Protein AF-A0A9D2DWQ1-F1 (afdb_monomer)

InterPro domains:
  IPR001185 Large-conductance mechanosensitive channel [MF_00115] (10-157)
  IPR001185 Large-conductance mechanosensitive channel [PR01264] (13-27)
  IPR001185 Large-conductance mechanosensitive channel [PR01264] (114-123)
  IPR001185 Large-conductance mechanosensitive channel [TIGR00220] (10-143)
  IPR019823 Large-conductance mechanosensitive channel, conserved site [PS01327] (20-33)
  IPR036019 Large-conductance mechanosensitive channel MscL [G3DSA:1.10.1200.120] (10-157)
  IPR036019 Large-conductance mechanosensitive channel MscL [SSF81330] (20-137)
  IPR037673 Large-conductance mechanosensitive channel/anditomin synthesis protein L [PF01741] (10-138)
  IPR037673 Large-conductance mechanosensitive channel/anditomin synthesis protein L [PTHR30266] (3-153)

Radius of gyration: 42.72 Å; Cα contacts (8 Å, |Δi|>4): 86; chains: 1; bounding box: 117×48×113 Å

Foldseek 3Di:
DPPPVVVVVVVVVVVVVCVPVVNVVVVCCVVVVVVVLVVLLCCLVVPVLVVVLVVCCVVVVDSFPQPPKDWPAWDWDQPPVRDTDTDPVPTDIDGVRVVVVVVVSVVSSVVSVVVVVVVVVVVVVVVVVVVVVVVVVVVVVVVVVVVVVVVVVVVVVVVVVPVPDPDPDDDDDDDDDDD

Mean predicted aligned error: 17.48 Å

pLDDT: mean 73.21, std 15.22, range [33.47, 92.81]

Solvent-accessible surface area (backbone atoms only — not comparable to full-atom values): 10474 Å² total; per-residue (Å²): 141,69,77,66,63,58,56,54,46,53,54,47,52,49,50,58,53,50,64,40,58,78,52,42,59,51,51,51,50,52,54,51,50,51,55,49,50,50,52,50,49,49,48,36,62,71,51,43,46,58,54,50,41,53,52,42,24,73,75,70,74,50,84,61,64,68,76,47,64,50,69,82,40,84,33,70,41,71,46,100,85,71,47,80,41,77,30,77,88,72,27,48,63,46,60,51,15,61,52,52,49,50,51,52,51,51,54,49,46,52,51,52,52,49,52,52,53,52,50,51,56,53,53,50,52,54,51,53,54,51,49,51,52,52,52,51,51,49,52,53,53,50,52,52,51,52,51,52,52,52,50,54,54,50,55,59,53,52,66,68,63,67,76,77,79,83,86,90,87,86,87,87,83,87,87,90,78,89,136

Structure (mmCIF, N/CA/C/O backbone):
data_AF-A0A9D2DWQ1-F1
#
_entry.id   AF-A0A9D2DWQ1-F1
#
loop_
_atom_site.group_PDB
_atom_site.id
_atom_site.type_symbol
_atom_site.label_atom_id
_atom_site.label_alt_id
_atom_site.label_comp_id
_atom_site.label_asym_id
_atom_site.label_entity_id
_atom_site.label_seq_id
_atom_site.pdbx_PDB_ins_code
_atom_site.Cartn_x
_atom_site.Cartn_y
_atom_site.Cartn_z
_atom_site.occupancy
_atom_site.B_iso_or_equiv
_atom_site.auth_seq_id
_atom_site.auth_comp_id
_atom_site.auth_asym_id
_atom_site.auth_atom_id
_atom_site.pdbx_PDB_model_num
ATOM 1 N N . MET A 1 1 ? 20.376 -22.558 39.655 1.00 54.09 1 MET A N 1
ATOM 2 C CA . MET A 1 1 ? 19.057 -21.899 39.490 1.00 54.09 1 M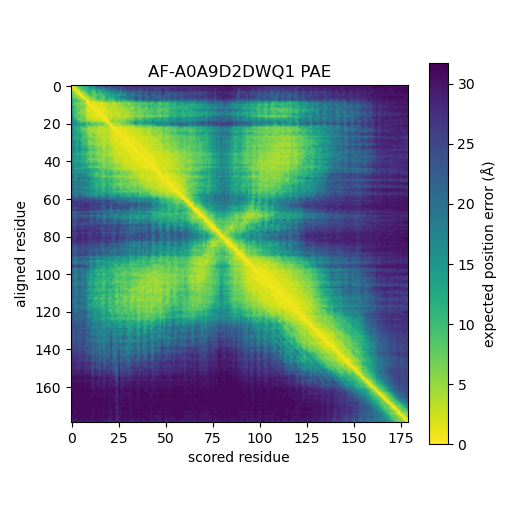ET A CA 1
ATOM 3 C C . MET A 1 1 ? 19.193 -20.364 39.416 1.00 54.09 1 MET A C 1
ATOM 5 O O . MET A 1 1 ? 18.551 -19.663 40.185 1.00 54.09 1 MET A O 1
ATOM 9 N N . ALA A 1 2 ? 20.018 -19.815 38.509 1.00 58.91 2 ALA A N 1
ATOM 10 C CA . ALA A 1 2 ? 20.255 -18.358 38.412 1.00 58.91 2 ALA A CA 1
ATOM 11 C C . ALA A 1 2 ? 19.528 -17.673 37.229 1.00 58.91 2 ALA A C 1
ATOM 13 O O . ALA A 1 2 ? 19.304 -16.471 37.254 1.00 58.91 2 ALA A O 1
ATOM 14 N N . ASN A 1 3 ? 19.077 -18.443 36.234 1.00 63.41 3 ASN A N 1
ATOM 15 C CA . ASN A 1 3 ? 18.601 -17.928 34.940 1.00 63.41 3 ASN A CA 1
ATOM 16 C C . ASN A 1 3 ? 17.125 -17.445 34.933 1.00 63.41 3 ASN A C 1
ATOM 18 O O . ASN A 1 3 ? 16.616 -17.017 33.904 1.00 63.41 3 ASN A O 1
ATOM 22 N N . ASP A 1 4 ? 16.407 -17.537 36.060 1.00 62.81 4 ASP A N 1
ATOM 23 C CA . ASP A 1 4 ? 14.970 -17.202 36.134 1.00 62.81 4 ASP A CA 1
ATOM 24 C C . ASP A 1 4 ? 14.696 -15.823 36.776 1.00 62.81 4 ASP A C 1
ATOM 26 O O . ASP A 1 4 ? 13.656 -15.215 36.529 1.00 62.81 4 ASP A O 1
ATOM 30 N N . LYS A 1 5 ? 15.642 -15.284 37.566 1.00 62.72 5 LYS A N 1
ATOM 31 C CA . LYS A 1 5 ? 15.531 -13.940 38.172 1.00 62.72 5 LYS A CA 1
ATOM 32 C C . LYS A 1 5 ? 15.917 -12.819 37.197 1.00 62.72 5 LYS A C 1
ATOM 34 O O . LYS A 1 5 ? 15.219 -11.812 37.158 1.00 62.72 5 LYS A O 1
ATOM 39 N N . GLU A 1 6 ? 16.947 -13.011 36.369 1.00 63.34 6 GLU A N 1
ATOM 40 C CA . GLU A 1 6 ? 17.351 -12.032 35.340 1.00 63.34 6 GLU A CA 1
ATOM 41 C C . GLU A 1 6 ? 16.308 -11.896 34.218 1.00 63.34 6 GLU A C 1
ATOM 43 O O . GLU A 1 6 ? 15.958 -10.785 33.827 1.00 63.34 6 GLU A O 1
ATOM 48 N N . LYS A 1 7 ? 15.709 -13.010 33.766 1.00 59.91 7 LYS A N 1
ATOM 49 C CA . LYS A 1 7 ? 14.634 -12.995 32.753 1.00 59.91 7 LYS A CA 1
ATOM 50 C C . LYS A 1 7 ? 13.376 -12.254 33.215 1.00 59.91 7 LYS A C 1
ATOM 52 O O . LYS A 1 7 ? 12.720 -11.601 32.406 1.00 59.91 7 LYS A O 1
ATOM 57 N N . LYS A 1 8 ? 13.046 -12.333 34.509 1.00 67.81 8 LYS A N 1
ATOM 58 C CA . LYS A 1 8 ? 11.936 -11.582 35.121 1.00 67.81 8 LYS A CA 1
ATOM 59 C C . LYS A 1 8 ? 12.253 -10.087 35.246 1.00 67.81 8 LYS A C 1
ATOM 61 O O . LYS A 1 8 ? 11.327 -9.287 35.155 1.00 67.81 8 LYS A O 1
ATOM 66 N N . GLY A 1 9 ? 13.531 -9.723 35.405 1.00 83.50 9 GLY A N 1
ATOM 67 C CA . GLY A 1 9 ? 14.013 -8.337 35.388 1.00 83.50 9 GLY A CA 1
ATOM 68 C C . GLY A 1 9 ? 13.851 -7.692 34.013 1.00 83.50 9 GLY A C 1
ATOM 69 O O . GLY A 1 9 ? 13.118 -6.717 33.887 1.00 83.50 9 GLY A O 1
ATOM 70 N N . PHE A 1 10 ? 14.395 -8.323 32.968 1.00 87.12 10 PHE A N 1
ATOM 71 C CA . PHE A 1 10 ? 14.288 -7.821 31.593 1.00 87.12 10 PHE A CA 1
ATOM 72 C C . PHE A 1 10 ? 12.836 -7.671 31.118 1.00 87.12 10 PHE A C 1
ATOM 74 O O . PHE A 1 10 ? 12.477 -6.649 30.549 1.00 87.12 10 PHE A O 1
ATOM 81 N N . TRP A 1 11 ? 11.961 -8.652 31.375 1.00 88.12 11 TRP A N 1
ATOM 82 C CA . TRP A 1 11 ? 10.543 -8.546 30.996 1.00 88.12 11 TRP A CA 1
ATOM 83 C C . TRP A 1 11 ? 9.792 -7.457 31.764 1.00 88.12 11 TRP A C 1
ATOM 85 O O . TRP A 1 11 ? 8.861 -6.858 31.223 1.00 88.12 11 TRP A O 1
ATOM 95 N N . LYS A 1 12 ? 10.176 -7.199 33.019 1.00 87.81 12 LYS A N 1
ATOM 96 C CA . LYS A 1 12 ? 9.601 -6.120 33.824 1.00 87.81 12 LYS A CA 1
ATOM 97 C C . LYS A 1 12 ? 10.066 -4.759 33.310 1.00 87.81 12 LYS A C 1
ATOM 99 O O . LYS A 1 12 ? 9.220 -3.902 33.096 1.00 87.81 12 LYS A O 1
ATOM 104 N N . GLU A 1 13 ? 11.356 -4.610 33.019 1.00 85.50 13 GLU A N 1
ATOM 105 C CA . GLU A 1 13 ? 11.943 -3.417 32.393 1.00 85.50 13 GLU A CA 1
ATOM 106 C C . GLU A 1 13 ? 11.368 -3.167 30.993 1.00 85.50 13 GLU A C 1
ATOM 108 O O . GLU A 1 13 ? 11.026 -2.038 30.651 1.00 85.50 13 GLU A O 1
ATOM 113 N N . PHE A 1 14 ? 11.171 -4.225 30.204 1.00 86.25 14 PHE A N 1
ATOM 114 C CA . PHE A 1 14 ? 10.539 -4.164 28.890 1.00 86.25 14 PHE A CA 1
ATOM 115 C C . PHE A 1 14 ? 9.074 -3.740 28.987 1.00 86.25 14 PHE A C 1
ATOM 117 O O . PHE A 1 14 ? 8.647 -2.849 28.256 1.00 86.25 14 PHE A O 1
ATOM 124 N N . LYS A 1 15 ? 8.308 -4.330 29.917 1.00 87.38 15 LYS A N 1
ATOM 125 C CA . LYS A 1 15 ? 6.920 -3.932 30.179 1.00 87.38 15 LYS A CA 1
ATOM 126 C C . LYS A 1 15 ? 6.846 -2.470 30.615 1.00 87.38 15 LYS A C 1
ATOM 128 O O . LYS A 1 15 ? 6.019 -1.734 30.097 1.00 87.38 15 LYS A O 1
ATOM 133 N N . GLU A 1 16 ? 7.717 -2.058 31.529 1.00 87.62 16 GLU A N 1
ATOM 134 C CA . GLU A 1 16 ? 7.788 -0.691 32.045 1.00 87.62 16 GLU A CA 1
ATOM 135 C C . GLU A 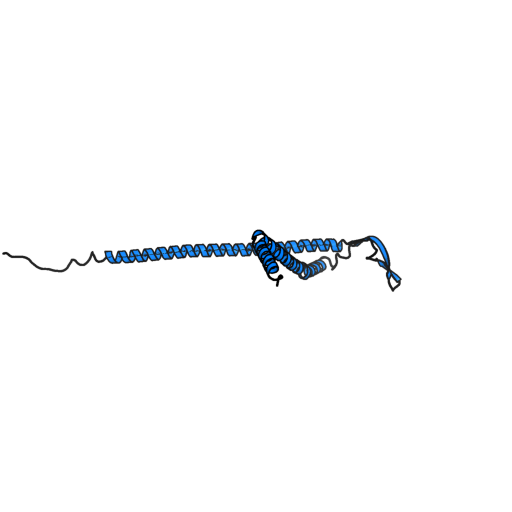1 16 ? 8.169 0.313 30.945 1.00 87.62 16 GLU A C 1
ATOM 137 O O . GLU A 1 16 ? 7.607 1.407 30.875 1.00 87.62 16 GLU A O 1
ATOM 142 N N . PHE A 1 17 ? 9.039 -0.096 30.017 1.00 85.25 17 PHE A N 1
ATOM 143 C CA . PHE A 1 17 ? 9.408 0.665 28.829 1.00 85.25 17 PHE A CA 1
ATOM 144 C C . PHE A 1 17 ? 8.243 0.844 27.845 1.00 85.25 17 PHE A C 1
ATOM 146 O O . PHE A 1 17 ? 7.959 1.977 27.464 1.00 85.25 17 PHE A O 1
ATOM 153 N N . ILE A 1 18 ? 7.530 -0.224 27.465 1.00 83.75 18 ILE A N 1
ATOM 154 C CA . ILE A 1 18 ? 6.389 -0.126 26.529 1.00 83.75 18 ILE A CA 1
ATOM 155 C C . ILE A 1 18 ? 5.173 0.569 27.151 1.00 83.75 18 ILE A C 1
ATOM 157 O O . ILE A 1 18 ? 4.401 1.198 26.435 1.00 83.75 18 ILE A O 1
ATOM 161 N N . THR A 1 19 ? 5.000 0.510 28.477 1.00 85.25 19 THR A N 1
ATOM 162 C CA . THR A 1 19 ? 3.932 1.255 29.167 1.00 85.25 19 THR A CA 1
ATOM 163 C C . THR A 1 19 ? 4.193 2.753 29.259 1.00 85.25 19 THR A C 1
ATOM 165 O O . THR A 1 19 ? 3.296 3.496 29.659 1.00 85.25 19 THR A O 1
ATOM 168 N N . ARG A 1 20 ? 5.379 3.238 28.863 1.00 82.81 20 ARG A N 1
ATOM 169 C CA . ARG A 1 20 ? 5.570 4.665 28.584 1.00 82.81 20 ARG A CA 1
ATOM 170 C C . ARG A 1 20 ? 4.706 4.988 27.361 1.00 82.81 20 ARG A C 1
ATOM 172 O O . ARG A 1 20 ? 5.155 4.816 26.235 1.00 82.81 20 ARG A O 1
ATOM 179 N N . GLY A 1 21 ? 3.456 5.405 27.586 1.00 78.62 21 GLY A N 1
ATOM 180 C CA . GLY A 1 21 ? 2.401 5.489 26.560 1.00 78.62 21 GLY A CA 1
ATOM 181 C C . GLY A 1 21 ? 2.811 6.181 25.254 1.00 78.62 21 GLY A C 1
ATOM 182 O O . GLY A 1 21 ? 2.423 5.741 24.180 1.00 78.62 21 GLY A O 1
ATOM 183 N N . ASN A 1 22 ? 3.709 7.168 25.325 1.00 86.88 22 ASN A N 1
ATOM 184 C CA . ASN A 1 22 ? 4.262 7.854 24.154 1.00 86.88 22 ASN A CA 1
ATOM 185 C C . ASN A 1 22 ? 5.021 6.934 23.167 1.00 86.88 22 ASN A C 1
ATOM 187 O O . ASN A 1 22 ? 5.131 7.261 21.992 1.00 86.88 22 ASN A O 1
ATOM 191 N N . ILE A 1 23 ? 5.562 5.797 23.620 1.00 86.06 23 ILE A N 1
ATOM 192 C CA . ILE A 1 23 ? 6.290 4.831 22.778 1.00 86.06 23 ILE A CA 1
ATOM 193 C C . ILE A 1 23 ? 5.325 3.845 22.117 1.00 86.06 23 ILE A C 1
ATOM 195 O O . ILE A 1 23 ? 5.509 3.516 20.947 1.00 86.06 23 ILE A O 1
ATOM 199 N N . LEU A 1 24 ? 4.298 3.389 22.841 1.00 88.75 24 LEU A N 1
ATOM 200 C CA . LEU A 1 24 ? 3.340 2.414 22.322 1.00 88.75 24 LEU A CA 1
ATOM 201 C C . LEU A 1 24 ? 2.524 3.000 21.165 1.00 88.75 24 LEU A C 1
ATOM 203 O O . LEU A 1 24 ? 2.425 2.373 20.113 1.00 88.75 24 LEU A O 1
ATOM 207 N N . ASP A 1 25 ? 2.019 4.222 21.323 1.00 88.38 25 ASP A N 1
ATOM 208 C CA . ASP A 1 25 ? 1.195 4.869 20.297 1.00 88.38 25 ASP A CA 1
ATOM 209 C C . ASP A 1 25 ? 2.014 5.228 19.046 1.00 88.38 25 ASP A C 1
ATOM 211 O O . ASP A 1 25 ? 1.551 5.051 17.916 1.00 88.38 25 ASP A O 1
ATOM 215 N N . MET A 1 26 ? 3.278 5.630 19.226 1.00 92.19 26 MET A N 1
ATOM 216 C CA . MET A 1 26 ? 4.225 5.811 18.118 1.00 92.19 26 MET A CA 1
ATOM 217 C C . MET A 1 26 ? 4.528 4.489 17.403 1.00 92.19 26 MET A C 1
ATOM 219 O O . MET A 1 26 ? 4.501 4.431 16.173 1.00 92.19 26 MET A O 1
ATOM 223 N N . ALA A 1 27 ? 4.784 3.414 18.155 1.00 89.81 27 ALA A N 1
ATOM 224 C CA . ALA A 1 27 ? 5.102 2.103 17.596 1.00 89.81 27 ALA A CA 1
ATOM 225 C C . ALA A 1 27 ? 3.931 1.526 16.788 1.00 89.81 27 ALA A C 1
ATOM 227 O O . ALA A 1 27 ? 4.131 1.042 15.673 1.00 89.81 27 ALA A O 1
ATOM 228 N N . VAL A 1 28 ? 2.703 1.628 17.306 1.00 90.94 28 VAL A N 1
ATOM 229 C CA . VAL A 1 28 ? 1.498 1.196 16.585 1.00 90.94 28 VAL A CA 1
ATOM 230 C C . VAL A 1 28 ? 1.307 2.028 15.315 1.00 90.94 28 VAL A C 1
ATOM 232 O O . VAL A 1 28 ? 1.045 1.457 14.257 1.00 90.94 28 VAL A O 1
ATOM 235 N N . GLY A 1 29 ? 1.516 3.348 15.377 1.00 91.88 29 GLY A N 1
ATOM 236 C CA . GLY A 1 29 ? 1.435 4.229 14.209 1.00 91.88 29 GLY A CA 1
ATOM 237 C C . GLY A 1 29 ? 2.394 3.837 13.078 1.00 91.88 29 GLY A C 1
ATOM 238 O O . GLY A 1 29 ? 1.985 3.780 11.918 1.00 91.88 29 GLY A O 1
ATOM 239 N N . ILE A 1 30 ? 3.645 3.495 13.403 1.00 92.31 30 ILE A N 1
ATOM 240 C CA . ILE A 1 30 ? 4.654 3.081 12.412 1.00 92.31 30 ILE A CA 1
ATOM 241 C C . ILE A 1 30 ? 4.323 1.706 11.817 1.00 92.31 30 ILE A C 1
ATOM 243 O O . ILE A 1 30 ? 4.391 1.531 10.600 1.00 92.31 30 ILE A O 1
ATOM 247 N N . ILE A 1 31 ? 3.928 0.735 12.648 1.00 92.50 31 ILE A N 1
ATOM 248 C CA . ILE A 1 31 ? 3.600 -0.627 12.193 1.00 92.50 31 ILE A CA 1
ATOM 249 C C . ILE A 1 31 ? 2.366 -0.609 11.283 1.00 92.50 31 ILE A C 1
ATOM 251 O O . ILE A 1 31 ? 2.385 -1.188 10.194 1.00 92.50 31 ILE A O 1
ATOM 255 N N . VAL A 1 32 ? 1.306 0.092 11.697 1.00 92.81 32 VAL A N 1
ATOM 256 C CA . VAL A 1 32 ? 0.077 0.226 10.904 1.00 92.81 32 VAL A CA 1
ATOM 257 C C . VAL A 1 32 ? 0.341 1.040 9.637 1.00 92.81 32 VAL A C 1
ATOM 259 O O . VAL A 1 32 ? -0.130 0.655 8.569 1.00 92.81 32 VAL A O 1
ATOM 262 N N . GLY A 1 33 ? 1.140 2.109 9.717 1.00 89.88 33 GLY A N 1
ATOM 263 C CA . GLY A 1 33 ? 1.533 2.912 8.557 1.00 89.88 33 GLY A CA 1
ATOM 264 C C . GLY A 1 33 ? 2.309 2.107 7.511 1.00 89.88 33 GLY A C 1
ATOM 265 O O . GLY A 1 33 ? 2.009 2.192 6.317 1.00 89.88 33 GLY A O 1
ATOM 266 N N . GLY A 1 34 ? 3.253 1.269 7.948 1.00 91.94 34 GLY A N 1
ATOM 267 C CA . GLY A 1 34 ? 4.015 0.376 7.074 1.00 91.94 34 GLY A CA 1
ATOM 268 C C . GLY A 1 34 ? 3.140 -0.690 6.409 1.00 91.94 34 GLY A C 1
ATOM 269 O O . GLY A 1 34 ? 3.176 -0.848 5.188 1.00 91.94 34 GLY A O 1
ATOM 270 N N . ALA A 1 35 ? 2.296 -1.373 7.188 1.00 92.56 35 ALA A N 1
ATOM 271 C CA . ALA A 1 35 ? 1.374 -2.385 6.670 1.00 92.56 35 ALA A CA 1
ATOM 272 C C . ALA A 1 35 ? 0.345 -1.790 5.692 1.00 92.56 35 ALA A C 1
ATOM 274 O O . ALA A 1 35 ? 0.084 -2.358 4.632 1.00 92.56 35 ALA A O 1
ATOM 275 N N . PHE A 1 36 ? -0.202 -0.615 6.006 1.00 86.06 36 PHE A N 1
ATOM 276 C CA . PHE A 1 36 ? -1.146 0.082 5.137 1.00 86.06 36 PHE A CA 1
ATOM 277 C C . PHE A 1 36 ? -0.493 0.527 3.823 1.00 86.06 36 PHE A C 1
ATOM 279 O O . PHE A 1 36 ? -1.056 0.308 2.752 1.00 86.06 36 PHE A O 1
ATOM 286 N N . THR A 1 37 ? 0.726 1.070 3.883 1.00 85.75 37 THR A N 1
ATOM 287 C CA . THR A 1 37 ? 1.500 1.428 2.684 1.00 85.75 37 THR A CA 1
ATOM 288 C C . THR A 1 37 ? 1.745 0.206 1.798 1.00 85.75 37 THR A C 1
ATOM 290 O O . THR A 1 37 ? 1.609 0.297 0.580 1.00 85.75 37 THR A O 1
ATOM 293 N N . ALA A 1 38 ? 2.025 -0.963 2.382 1.00 89.25 38 ALA A N 1
ATOM 294 C CA . ALA A 1 38 ? 2.171 -2.204 1.624 1.00 89.25 38 ALA A CA 1
ATOM 295 C C . ALA A 1 38 ? 0.869 -2.620 0.913 1.00 89.25 38 ALA A C 1
ATOM 297 O O . ALA A 1 38 ? 0.915 -3.006 -0.255 1.00 89.25 38 ALA A O 1
ATOM 298 N N . ILE A 1 39 ? -0.291 -2.487 1.569 1.00 86.81 39 ILE A N 1
ATOM 299 C CA . ILE A 1 39 ? -1.604 -2.772 0.961 1.00 86.81 39 ILE A CA 1
ATOM 300 C C . ILE A 1 39 ? -1.877 -1.825 -0.210 1.00 86.81 39 ILE A C 1
ATOM 302 O O . ILE A 1 39 ? -2.284 -2.270 -1.284 1.00 86.81 39 ILE A O 1
ATOM 306 N N . VAL A 1 40 ? -1.622 -0.528 -0.030 1.00 82.56 40 VAL A N 1
ATOM 307 C CA . VAL A 1 40 ? -1.778 0.461 -1.104 1.00 82.56 40 VAL A CA 1
ATOM 308 C C . VAL A 1 40 ? -0.839 0.143 -2.262 1.00 82.56 40 VAL A C 1
ATOM 310 O O . VAL A 1 40 ? -1.271 0.145 -3.411 1.00 82.56 40 VAL A O 1
ATOM 313 N N . ASN A 1 41 ? 0.428 -0.159 -1.979 1.00 84.50 41 ASN A N 1
ATOM 314 C CA . ASN A 1 41 ? 1.400 -0.511 -3.007 1.00 84.50 41 ASN A CA 1
ATOM 315 C C . ASN A 1 41 ? 0.971 -1.765 -3.769 1.00 84.50 41 ASN A C 1
ATOM 317 O O . ASN A 1 41 ? 1.089 -1.792 -4.988 1.00 84.50 41 ASN A O 1
ATOM 321 N N . ALA A 1 42 ? 0.436 -2.779 -3.086 1.00 87.88 42 ALA A N 1
ATOM 322 C CA . ALA A 1 42 ? -0.097 -3.974 -3.730 1.00 87.88 42 ALA A CA 1
ATOM 323 C C . ALA A 1 42 ? -1.304 -3.648 -4.623 1.00 87.88 42 ALA A C 1
ATOM 325 O O . ALA A 1 42 ? -1.364 -4.115 -5.757 1.00 87.88 42 ALA A O 1
ATOM 326 N N . LEU A 1 43 ? -2.231 -2.803 -4.161 1.00 83.25 43 LEU A N 1
ATOM 327 C CA . LEU A 1 43 ? -3.374 -2.349 -4.958 1.00 83.25 43 LEU A CA 1
ATOM 328 C C . LEU A 1 43 ? -2.919 -1.554 -6.191 1.00 83.25 43 LEU A C 1
ATOM 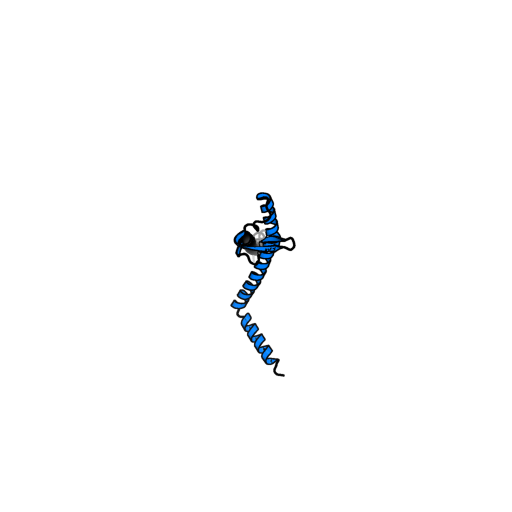330 O O . LEU A 1 43 ? -3.383 -1.796 -7.303 1.00 83.25 43 LEU A O 1
ATOM 334 N N . CYS A 1 44 ? -1.971 -0.637 -6.022 1.00 78.88 44 CYS A N 1
ATOM 335 C CA . CYS A 1 44 ? -1.453 0.157 -7.125 1.00 78.88 44 CYS A CA 1
ATOM 336 C C . CYS A 1 44 ? -0.697 -0.717 -8.134 1.00 78.88 44 CYS A C 1
ATOM 338 O O . CYS A 1 44 ? -1.023 -0.727 -9.319 1.00 78.88 44 CYS A O 1
ATOM 340 N N . ASN A 1 45 ? 0.270 -1.502 -7.659 1.00 83.19 45 ASN A N 1
ATOM 341 C CA . ASN A 1 45 ? 1.156 -2.281 -8.516 1.00 83.19 45 ASN A CA 1
ATOM 342 C C . ASN A 1 45 ? 0.448 -3.446 -9.210 1.00 83.19 45 ASN A C 1
ATOM 344 O O . ASN A 1 45 ? 0.746 -3.712 -10.369 1.00 83.19 45 ASN A O 1
ATOM 348 N N . ASN A 1 46 ? -0.466 -4.133 -8.524 1.00 83.69 46 ASN A N 1
ATOM 349 C CA . ASN A 1 46 ? -1.040 -5.378 -9.038 1.00 83.69 46 ASN A CA 1
ATOM 350 C C . ASN A 1 46 ? -2.406 -5.181 -9.699 1.00 83.69 46 ASN A C 1
ATOM 352 O O . ASN A 1 46 ? -2.817 -6.031 -10.482 1.00 83.69 46 ASN A O 1
ATOM 356 N N . ILE A 1 47 ? -3.123 -4.097 -9.385 1.00 83.56 47 ILE A N 1
ATOM 357 C CA . ILE A 1 47 ? -4.479 -3.862 -9.903 1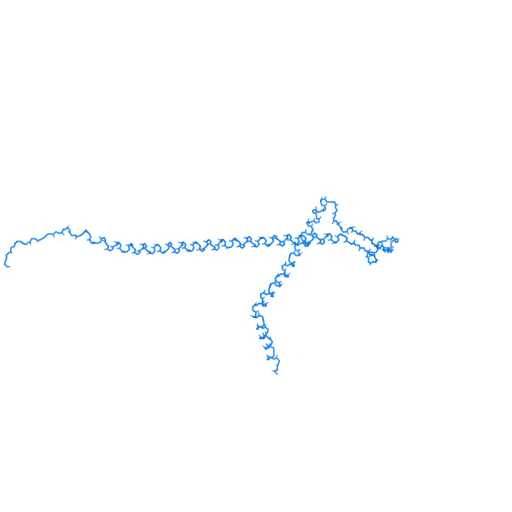.00 83.56 47 ILE A CA 1
ATOM 358 C C . ILE A 1 47 ? -4.511 -2.600 -10.762 1.00 83.56 47 ILE A C 1
ATOM 360 O O . ILE A 1 47 ? -4.993 -2.653 -11.888 1.00 83.56 47 ILE A O 1
ATOM 364 N N . LEU A 1 48 ? -3.958 -1.476 -10.294 1.00 79.56 48 LEU A N 1
ATOM 365 C CA . LEU A 1 48 ? -4.028 -0.232 -11.070 1.00 79.56 48 LEU A CA 1
ATOM 366 C C . LEU A 1 48 ? -3.050 -0.195 -12.242 1.00 79.56 48 LEU A C 1
ATOM 368 O O . LEU A 1 48 ? -3.467 0.187 -13.328 1.00 79.56 48 LEU A O 1
ATOM 372 N N . LYS A 1 49 ? -1.790 -0.616 -12.077 1.00 80.25 49 LYS A N 1
ATOM 373 C CA . LYS A 1 49 ? -0.821 -0.656 -13.188 1.00 80.25 49 LYS A CA 1
ATOM 374 C C . LYS A 1 49 ? -1.320 -1.427 -14.416 1.00 80.25 49 LYS A C 1
ATOM 376 O O . LYS A 1 49 ? -1.230 -0.857 -15.496 1.00 80.25 49 LYS A O 1
ATOM 381 N N . PRO A 1 50 ? -1.879 -2.650 -14.318 1.00 82.81 50 PRO A N 1
ATOM 382 C CA . PRO A 1 50 ? -2.395 -3.331 -15.506 1.00 82.81 50 PRO A CA 1
ATOM 383 C C . PRO A 1 50 ? -3.595 -2.607 -16.133 1.00 82.81 50 PRO A C 1
ATOM 385 O O . PRO A 1 50 ? -3.674 -2.530 -17.354 1.00 82.81 50 PRO A O 1
ATOM 388 N N . ILE A 1 51 ? -4.487 -2.006 -15.333 1.00 83.56 51 ILE A N 1
ATOM 389 C CA . ILE A 1 51 ? -5.613 -1.205 -15.851 1.00 83.56 51 ILE A CA 1
ATOM 390 C C . ILE A 1 51 ? -5.101 0.047 -16.574 1.00 83.56 51 ILE A C 1
ATOM 392 O O . ILE A 1 51 ? -5.579 0.386 -17.652 1.00 83.56 51 ILE A O 1
ATOM 396 N N . VAL A 1 52 ? -4.113 0.730 -15.999 1.00 75.62 52 VAL A N 1
ATOM 397 C CA . VAL A 1 52 ? -3.523 1.946 -16.563 1.00 75.62 52 VAL A CA 1
ATOM 398 C C . VAL A 1 52 ? -2.720 1.631 -17.821 1.00 75.62 52 VAL A C 1
ATOM 400 O O . VAL A 1 52 ? -2.877 2.345 -18.804 1.00 75.62 52 VAL A O 1
ATOM 403 N N . ASN A 1 53 ? -1.942 0.545 -17.839 1.00 76.06 53 ASN A N 1
ATOM 404 C CA . ASN A 1 53 ? -1.251 0.081 -19.043 1.00 76.06 53 ASN A CA 1
ATOM 405 C C . ASN A 1 53 ? -2.246 -0.273 -20.149 1.00 76.06 53 ASN A C 1
ATOM 407 O O . ASN A 1 53 ? -2.040 0.126 -21.285 1.00 76.06 53 ASN A O 1
ATOM 411 N N . TRP A 1 54 ? -3.353 -0.946 -19.823 1.00 81.56 54 TRP A N 1
ATOM 412 C CA . TRP A 1 54 ? -4.401 -1.251 -20.798 1.00 81.56 54 TRP A CA 1
ATOM 413 C C . TRP A 1 54 ? -5.069 0.015 -21.364 1.00 81.56 54 TRP A C 1
ATOM 415 O O . TRP A 1 54 ? -5.287 0.117 -22.569 1.00 81.56 54 TRP A O 1
ATOM 425 N N . ILE A 1 55 ? -5.345 1.017 -20.522 1.00 77.81 55 ILE A N 1
ATOM 426 C CA . ILE A 1 55 ? -5.890 2.313 -20.966 1.00 77.81 55 ILE A CA 1
ATOM 427 C C . ILE A 1 55 ? -4.870 3.078 -21.822 1.00 77.81 55 ILE A C 1
ATOM 429 O O . ILE A 1 55 ? -5.239 3.662 -22.839 1.00 77.81 55 ILE A O 1
ATOM 433 N N . LEU A 1 56 ? -3.592 3.075 -21.437 1.00 73.94 56 LEU A N 1
ATOM 434 C CA . LEU A 1 56 ? -2.513 3.693 -22.209 1.00 73.94 56 LEU A CA 1
ATOM 435 C C . LEU A 1 56 ? -2.350 3.011 -23.568 1.00 73.94 56 LEU A C 1
ATOM 437 O O . LEU A 1 56 ? -2.296 3.710 -24.573 1.00 73.94 56 LEU A O 1
ATOM 441 N N . ALA A 1 57 ? -2.369 1.680 -23.616 1.00 73.94 57 ALA A N 1
ATOM 442 C CA . ALA A 1 57 ? -2.326 0.903 -24.850 1.00 73.94 57 ALA A CA 1
ATOM 443 C C . ALA A 1 57 ? -3.493 1.242 -25.787 1.00 73.94 57 ALA A C 1
ATOM 445 O O . ALA A 1 57 ? -3.307 1.387 -26.991 1.00 73.94 57 ALA A O 1
ATOM 446 N N . LEU A 1 58 ? -4.692 1.452 -25.238 1.00 74.50 58 LEU A N 1
ATOM 447 C CA . LEU A 1 58 ? -5.865 1.850 -26.016 1.00 74.50 58 LEU A CA 1
ATOM 448 C C . LEU A 1 58 ? -5.729 3.262 -26.622 1.00 74.50 58 LEU A C 1
ATOM 450 O O . LEU A 1 58 ? -6.241 3.516 -27.710 1.00 74.50 58 LEU A O 1
ATOM 454 N N . ILE A 1 59 ? -5.074 4.188 -25.915 1.00 71.38 59 ILE A N 1
ATOM 455 C CA . ILE A 1 59 ? -4.965 5.603 -26.314 1.00 71.38 59 ILE A CA 1
ATOM 456 C C . ILE A 1 59 ? -3.732 5.859 -27.196 1.00 71.38 59 ILE A C 1
ATOM 458 O O . ILE A 1 59 ? -3.801 6.661 -28.125 1.00 71.38 59 ILE A O 1
ATOM 462 N N . LEU A 1 60 ? -2.606 5.204 -26.904 1.00 67.88 60 LEU A N 1
ATOM 463 C CA . LEU A 1 60 ? -1.297 5.433 -27.530 1.00 67.88 60 LEU A CA 1
ATOM 464 C C . LEU A 1 60 ? -0.864 4.290 -28.463 1.00 67.88 60 LEU A C 1
ATOM 466 O O . LEU A 1 60 ? 0.103 4.454 -29.202 1.00 67.88 60 LEU A O 1
ATOM 470 N N . GLY A 1 61 ? -1.571 3.155 -28.464 1.00 63.69 61 GLY A N 1
ATOM 471 C CA . GLY A 1 61 ? -1.297 2.008 -29.337 1.00 63.69 61 GLY A CA 1
ATOM 472 C C . GLY A 1 61 ? -0.057 1.192 -28.963 1.00 63.69 61 GLY A C 1
ATOM 473 O O . GLY A 1 61 ? 0.297 0.274 -29.699 1.00 63.69 61 GLY A O 1
ATOM 474 N N . THR A 1 62 ? 0.614 1.516 -27.855 1.00 63.50 62 THR A N 1
ATOM 475 C CA . THR A 1 62 ? 1.819 0.824 -27.387 1.00 63.50 62 THR A CA 1
ATOM 476 C C . THR A 1 62 ? 1.710 0.465 -25.907 1.00 63.50 62 THR A C 1
ATOM 478 O O . THR A 1 62 ? 1.205 1.240 -25.092 1.00 63.50 62 THR A O 1
ATOM 481 N N . ASP A 1 63 ? 2.199 -0.725 -25.560 1.00 61.00 63 ASP A N 1
ATOM 482 C CA . ASP A 1 63 ? 2.106 -1.290 -24.206 1.00 61.00 63 ASP A CA 1
ATOM 483 C C . ASP A 1 63 ? 3.277 -0.863 -23.299 1.00 61.00 63 ASP A C 1
ATOM 485 O O . ASP A 1 63 ? 3.292 -1.141 -22.096 1.00 61.00 63 ASP A O 1
ATOM 489 N N . SER A 1 64 ? 4.280 -0.185 -23.864 1.00 57.28 64 SER A N 1
ATOM 490 C CA . SER A 1 64 ? 5.581 0.010 -23.230 1.00 57.28 64 SER A CA 1
ATOM 491 C C . SER A 1 64 ? 6.184 1.381 -23.545 1.00 57.28 64 SER A C 1
ATOM 493 O O . SER A 1 64 ? 6.763 1.623 -24.596 1.00 57.28 64 SER A O 1
ATOM 495 N N . LEU A 1 65 ? 6.189 2.257 -22.535 1.00 60.16 65 LEU A N 1
ATOM 496 C CA . LEU A 1 65 ? 7.146 3.375 -22.449 1.00 60.16 65 LEU A CA 1
ATOM 497 C C . LEU A 1 65 ? 8.582 2.876 -22.196 1.00 60.16 65 LEU A C 1
ATOM 499 O O . LEU A 1 65 ? 9.526 3.658 -22.230 1.00 60.16 65 LEU A O 1
ATOM 503 N N . SER A 1 66 ? 8.733 1.573 -21.936 1.00 60.28 66 SER A N 1
ATOM 504 C CA . SER A 1 66 ? 9.976 0.902 -21.559 1.00 60.28 66 SER A CA 1
ATOM 505 C C . SER A 1 66 ? 11.044 0.889 -22.651 1.00 60.28 66 SER A C 1
ATOM 507 O O . SER A 1 66 ? 12.163 0.525 -22.346 1.00 60.28 66 SER A O 1
ATOM 509 N N . GLU A 1 67 ? 10.739 1.267 -23.893 1.00 59.88 67 GLU A N 1
ATOM 510 C CA . GLU A 1 67 ? 11.713 1.259 -25.000 1.00 59.88 67 GLU A CA 1
ATOM 511 C C . GLU A 1 67 ? 12.391 2.617 -25.227 1.00 59.88 67 GLU A C 1
ATOM 513 O O . GLU A 1 67 ? 13.221 2.765 -26.125 1.00 59.88 67 GLU A O 1
ATOM 518 N N . VAL A 1 68 ? 12.081 3.624 -24.402 1.00 65.50 68 VAL A N 1
ATOM 519 C CA . VAL A 1 68 ? 12.728 4.938 -24.491 1.00 65.50 68 VAL A CA 1
ATOM 520 C C . VAL A 1 68 ? 14.072 4.896 -23.764 1.00 65.50 68 VAL A C 1
ATOM 522 O O . VAL A 1 68 ? 14.238 5.405 -22.653 1.00 65.50 68 VAL A O 1
ATOM 525 N N . TYR A 1 69 ? 15.049 4.274 -24.415 1.00 65.19 69 TYR A N 1
ATOM 526 C CA . TYR A 1 69 ? 16.434 4.260 -23.970 1.00 65.19 69 TYR A CA 1
ATOM 527 C C . TYR A 1 69 ? 17.239 5.319 -24.712 1.00 65.19 69 TYR A C 1
ATOM 529 O O . TYR A 1 69 ? 17.241 5.389 -25.939 1.00 65.19 69 TYR A O 1
ATOM 537 N N . THR A 1 70 ? 17.968 6.142 -23.963 1.00 72.44 70 THR A N 1
ATOM 538 C CA . THR A 1 70 ? 19.060 6.936 -24.534 1.00 72.44 70 THR A CA 1
ATOM 539 C C . THR A 1 70 ? 20.368 6.265 -24.155 1.00 72.44 70 THR A C 1
ATOM 541 O O . THR A 1 70 ? 20.750 6.277 -22.986 1.00 72.44 70 THR A O 1
ATOM 544 N N . PHE A 1 71 ? 21.046 5.664 -25.129 1.00 71.25 71 PHE A N 1
ATOM 545 C CA . PHE A 1 71 ? 22.358 5.060 -24.917 1.00 71.25 71 PHE A CA 1
ATOM 546 C C . PHE A 1 71 ? 23.443 6.134 -25.038 1.00 71.25 71 PHE A C 1
ATOM 548 O O . PHE A 1 71 ? 23.503 6.848 -26.036 1.00 71.25 71 PHE A O 1
ATOM 555 N N . LEU A 1 72 ? 24.287 6.256 -24.014 1.00 72.25 72 LEU A N 1
ATOM 556 C CA . LEU A 1 72 ? 25.437 7.167 -24.001 1.00 72.25 72 LEU A CA 1
ATOM 557 C C . LEU A 1 72 ? 26.695 6.451 -24.508 1.00 72.25 72 LEU A C 1
ATOM 559 O O . LEU A 1 72 ? 27.512 7.057 -25.194 1.00 72.25 72 LEU A O 1
ATOM 563 N N . THR A 1 73 ? 26.798 5.149 -24.229 1.00 70.06 73 THR A N 1
ATOM 564 C CA . THR A 1 73 ? 27.796 4.240 -24.802 1.00 70.06 73 THR A CA 1
ATOM 565 C C . THR A 1 73 ? 27.121 2.902 -25.056 1.00 70.06 73 THR A C 1
ATOM 567 O O . THR A 1 73 ? 26.674 2.253 -24.108 1.00 70.06 73 THR A O 1
ATOM 570 N N . THR A 1 74 ? 27.039 2.480 -26.317 1.00 69.69 74 THR A N 1
ATOM 571 C CA . THR A 1 74 ? 26.533 1.153 -26.677 1.00 69.69 74 THR A CA 1
ATOM 572 C C . THR A 1 74 ? 27.682 0.153 -26.701 1.00 69.69 74 THR A C 1
ATOM 574 O O . THR A 1 74 ? 28.653 0.307 -27.439 1.00 69.69 74 THR A O 1
ATOM 577 N N . ALA A 1 75 ? 27.581 -0.877 -25.867 1.00 68.19 75 ALA A N 1
ATOM 578 C CA . ALA A 1 75 ? 28.385 -2.080 -25.997 1.00 68.19 75 ALA A CA 1
ATOM 579 C C . ALA A 1 75 ? 27.570 -3.087 -26.813 1.00 68.19 75 ALA A C 1
ATOM 581 O O . ALA A 1 75 ? 26.378 -3.262 -26.557 1.00 68.19 75 ALA A O 1
ATOM 582 N N . TYR A 1 76 ? 28.191 -3.719 -27.803 1.00 70.44 76 TYR A N 1
ATOM 583 C CA . TYR A 1 76 ? 27.560 -4.773 -28.589 1.00 70.44 76 TYR A CA 1
ATOM 584 C C . TYR A 1 76 ? 28.177 -6.106 -28.191 1.00 70.44 76 TYR A C 1
ATOM 586 O O . TYR A 1 76 ? 29.400 -6.251 -28.198 1.00 70.44 76 TYR A O 1
ATOM 594 N N . THR A 1 77 ? 27.331 -7.071 -27.857 1.00 68.00 77 THR A N 1
ATOM 595 C CA . THR A 1 77 ? 27.728 -8.470 -27.727 1.00 68.00 77 THR A CA 1
ATOM 596 C C . THR A 1 77 ? 27.261 -9.232 -28.961 1.00 68.00 77 THR A C 1
ATOM 598 O O . THR A 1 77 ? 26.295 -8.846 -29.622 1.00 68.00 77 THR A O 1
ATOM 601 N N . THR A 1 78 ? 27.995 -10.276 -29.330 1.00 67.31 78 THR A N 1
ATOM 602 C CA . THR A 1 78 ? 27.615 -11.132 -30.458 1.00 67.31 78 THR A CA 1
ATOM 603 C C . THR A 1 78 ? 26.794 -12.284 -29.905 1.00 67.31 78 THR A C 1
ATOM 605 O O . THR A 1 78 ? 27.300 -13.049 -29.088 1.00 67.31 78 THR A O 1
ATOM 608 N N . ASP A 1 79 ? 25.536 -12.376 -30.322 1.00 68.12 79 ASP A N 1
ATOM 609 C CA . ASP A 1 79 ? 24.649 -13.471 -29.926 1.00 68.12 79 ASP A CA 1
ATOM 610 C C . ASP A 1 79 ? 25.057 -14.789 -30.615 1.00 68.12 79 ASP A C 1
ATOM 612 O O . ASP A 1 79 ? 25.844 -14.783 -31.566 1.00 68.12 79 ASP A O 1
ATOM 616 N N . GLU A 1 80 ? 24.501 -15.922 -30.185 1.00 68.75 80 GLU A N 1
ATOM 617 C CA . GLU A 1 80 ? 24.835 -17.272 -30.681 1.00 68.75 80 GLU A CA 1
ATOM 618 C C . GLU A 1 80 ? 24.643 -17.428 -32.208 1.00 68.75 80 GLU A C 1
ATOM 620 O O . GLU A 1 80 ? 25.269 -18.271 -32.851 1.00 68.75 80 GLU A O 1
ATOM 625 N N . THR A 1 81 ? 23.823 -16.565 -32.814 1.00 71.62 81 THR A N 1
ATOM 626 C CA . THR A 1 81 ? 23.570 -16.459 -34.262 1.00 71.62 81 THR A CA 1
ATOM 627 C C . THR A 1 81 ? 24.495 -15.496 -35.020 1.00 71.62 81 THR A C 1
ATOM 629 O O . THR A 1 81 ? 24.318 -15.300 -36.221 1.00 71.62 81 THR A O 1
ATOM 632 N N . GLY A 1 82 ? 25.474 -14.871 -34.360 1.00 67.31 82 GLY A N 1
ATOM 633 C CA . GLY A 1 82 ? 26.412 -13.933 -34.990 1.00 67.31 82 GLY A CA 1
ATOM 634 C C . GLY A 1 82 ? 25.876 -12.506 -35.183 1.00 67.31 82 GLY A C 1
ATOM 635 O O . GLY A 1 82 ? 26.527 -11.693 -35.838 1.00 67.31 82 GLY A O 1
ATOM 636 N N . ALA A 1 83 ? 24.700 -12.183 -34.637 1.00 71.69 83 ALA A N 1
ATOM 637 C CA . ALA A 1 83 ? 24.116 -10.843 -34.701 1.00 71.69 83 ALA A CA 1
ATOM 638 C C . ALA A 1 83 ? 24.670 -9.946 -33.582 1.00 71.69 83 ALA A C 1
ATOM 640 O O . ALA A 1 83 ? 24.831 -10.396 -32.448 1.00 71.69 83 ALA A O 1
ATOM 641 N N . GLN A 1 84 ? 24.942 -8.673 -33.890 1.00 68.62 84 GLN A N 1
ATOM 642 C CA . GLN A 1 84 ? 25.320 -7.684 -32.878 1.00 68.62 84 GLN A CA 1
ATOM 643 C C . GLN A 1 84 ? 24.073 -7.235 -32.118 1.00 68.62 84 GLN A C 1
ATOM 645 O O . GLN A 1 84 ? 23.211 -6.554 -32.674 1.00 68.62 84 GLN A O 1
ATOM 650 N N . VAL A 1 85 ? 23.991 -7.616 -30.848 1.00 73.00 85 VAL A N 1
ATOM 651 C CA . VAL A 1 85 ? 22.907 -7.245 -29.938 1.00 73.00 85 VAL A CA 1
ATOM 652 C C . VAL A 1 85 ? 23.458 -6.255 -28.917 1.00 73.00 85 VAL A C 1
ATOM 654 O O . VAL A 1 85 ? 24.597 -6.384 -28.465 1.00 73.00 85 VAL A O 1
ATOM 657 N N . ILE A 1 86 ? 22.671 -5.232 -28.576 1.00 72.00 86 ILE A N 1
ATOM 658 C CA . ILE A 1 86 ? 23.062 -4.255 -27.557 1.00 72.00 86 ILE A CA 1
ATOM 659 C C . ILE A 1 86 ? 23.134 -4.976 -26.213 1.00 72.00 86 ILE A C 1
ATOM 661 O O . ILE A 1 86 ? 22.140 -5.501 -25.714 1.00 72.00 86 ILE A O 1
ATOM 665 N N . ASP A 1 87 ? 24.320 -4.976 -25.624 1.00 74.81 87 ASP A N 1
ATOM 666 C CA . ASP A 1 87 ? 24.547 -5.513 -24.297 1.00 74.81 87 ASP A CA 1
ATOM 667 C C . ASP A 1 87 ? 24.099 -4.479 -23.257 1.00 74.81 87 ASP A C 1
ATOM 669 O O . ASP A 1 87 ? 24.817 -3.527 -22.942 1.00 74.81 87 ASP A O 1
ATOM 673 N N . LEU A 1 88 ? 22.885 -4.647 -22.727 1.00 70.25 88 LEU A N 1
ATOM 674 C CA . LEU A 1 88 ? 22.348 -3.811 -21.648 1.00 70.25 88 LEU A CA 1
ATOM 675 C C . LEU A 1 88 ? 23.140 -3.938 -20.331 1.00 70.25 88 LEU A C 1
ATOM 677 O O . LEU A 1 88 ? 22.986 -3.090 -19.462 1.00 70.25 88 LEU A O 1
ATOM 681 N N . ALA A 1 89 ? 23.988 -4.951 -20.137 1.00 71.38 89 ALA A N 1
ATOM 682 C CA . ALA A 1 89 ? 24.797 -5.058 -18.921 1.00 71.38 89 ALA A CA 1
ATOM 683 C C . ALA A 1 89 ? 26.079 -4.211 -18.997 1.00 71.38 89 ALA A C 1
ATOM 685 O O . ALA A 1 89 ? 26.529 -3.688 -17.979 1.00 71.38 89 ALA A O 1
ATOM 686 N N . ASN A 1 90 ? 26.648 -4.060 -20.198 1.00 73.44 90 ASN A N 1
ATOM 687 C CA . ASN A 1 90 ? 27.895 -3.320 -20.431 1.00 73.44 90 ASN A CA 1
ATOM 688 C C . ASN A 1 90 ? 27.696 -1.955 -21.112 1.00 73.44 90 ASN A C 1
ATOM 690 O O . ASN A 1 90 ? 28.649 -1.184 -21.246 1.00 73.44 90 ASN A O 1
ATOM 694 N N . SER A 1 91 ? 26.476 -1.637 -21.552 1.00 76.75 91 SER A N 1
ATOM 695 C CA . SER A 1 91 ? 26.132 -0.315 -22.074 1.00 76.75 91 SER A CA 1
ATOM 696 C C . SER A 1 91 ? 25.765 0.654 -20.954 1.00 76.75 91 SER A C 1
ATOM 698 O O . SER A 1 91 ? 25.152 0.301 -19.949 1.00 76.75 91 SER A O 1
ATOM 700 N N . ILE A 1 92 ? 26.129 1.918 -21.152 1.00 78.25 92 ILE A N 1
ATOM 701 C CA . ILE A 1 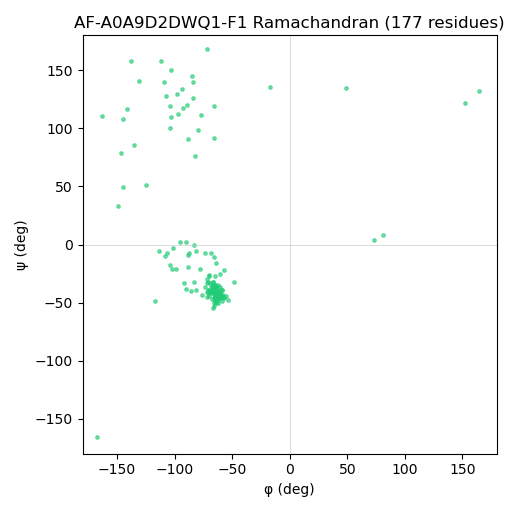92 ? 25.709 3.016 -20.284 1.00 78.25 92 ILE A CA 1
ATOM 702 C C . ILE A 1 92 ? 24.507 3.664 -20.962 1.00 78.25 92 ILE A C 1
ATOM 704 O O . ILE A 1 92 ? 24.650 4.269 -22.029 1.00 78.25 92 ILE A O 1
ATOM 708 N N . TYR A 1 93 ? 23.327 3.539 -20.359 1.00 80.56 93 TYR A N 1
ATOM 709 C CA . TYR A 1 93 ? 22.088 4.108 -20.882 1.00 80.56 93 TYR A CA 1
ATOM 710 C C . TYR A 1 93 ? 21.238 4.749 -19.791 1.00 80.56 93 TYR A C 1
ATOM 712 O O . TYR A 1 93 ? 21.354 4.442 -18.606 1.00 80.56 93 TYR A O 1
ATOM 720 N N . ILE A 1 94 ? 20.373 5.659 -20.228 1.00 79.88 94 ILE A N 1
ATOM 721 C CA . ILE A 1 94 ? 19.317 6.254 -19.418 1.00 79.88 94 ILE A CA 1
ATOM 722 C C . ILE A 1 94 ? 18.000 5.604 -19.830 1.00 79.88 94 ILE A C 1
ATOM 724 O O . ILE A 1 94 ? 17.582 5.709 -20.986 1.00 79.88 94 ILE A O 1
ATOM 728 N N . ASP A 1 95 ? 17.360 4.942 -18.870 1.00 83.56 95 ASP A N 1
ATOM 729 C CA . ASP A 1 95 ? 16.034 4.350 -19.015 1.00 83.56 95 ASP A CA 1
ATOM 730 C C . ASP A 1 95 ? 14.950 5.374 -18.650 1.00 83.56 95 ASP A C 1
ATOM 732 O O . ASP A 1 95 ? 14.542 5.517 -17.490 1.00 83.56 95 ASP A O 1
ATOM 736 N N . TRP A 1 96 ? 14.486 6.119 -19.654 1.00 80.62 96 TRP A N 1
ATOM 737 C CA . TRP A 1 96 ? 13.385 7.064 -19.470 1.00 80.62 96 TRP A CA 1
ATOM 738 C C . TRP A 1 96 ? 12.051 6.353 -19.250 1.00 80.62 96 TRP A C 1
ATOM 740 O O . TRP A 1 96 ? 11.170 6.900 -18.583 1.00 80.62 96 TRP A O 1
ATOM 750 N N . GLY A 1 97 ? 11.909 5.128 -19.755 1.00 77.19 97 GLY A N 1
ATOM 751 C CA . GLY A 1 97 ? 10.706 4.324 -19.596 1.00 77.19 97 GLY A CA 1
ATOM 752 C C . GLY A 1 97 ? 10.433 3.970 -18.142 1.00 77.19 97 GLY A C 1
ATOM 753 O O . GLY A 1 97 ? 9.344 4.232 -17.625 1.00 77.19 97 GLY A O 1
ATOM 754 N N . THR A 1 98 ? 11.445 3.455 -17.449 1.00 79.38 98 THR A N 1
ATOM 755 C CA . THR A 1 98 ? 11.359 3.126 -16.023 1.00 79.38 98 THR A CA 1
ATOM 756 C C . THR A 1 98 ? 11.163 4.380 -15.170 1.00 79.38 98 THR A C 1
ATOM 758 O O . THR A 1 98 ? 10.388 4.355 -14.211 1.00 79.38 98 THR A O 1
ATOM 761 N N . PHE A 1 99 ? 11.778 5.508 -15.541 1.00 81.19 99 PHE A N 1
ATOM 762 C CA . PHE A 1 99 ? 11.582 6.780 -14.841 1.00 81.19 99 PHE A CA 1
ATOM 763 C C . PHE A 1 99 ? 10.141 7.304 -14.953 1.00 81.19 99 PHE A C 1
ATOM 765 O O . PHE A 1 99 ? 9.516 7.626 -13.939 1.00 81.19 99 PHE A O 1
ATOM 772 N N . ILE A 1 100 ? 9.572 7.340 -16.161 1.00 80.12 100 ILE A N 1
ATOM 773 C CA . ILE A 1 100 ? 8.188 7.789 -16.371 1.00 80.12 100 ILE A CA 1
ATOM 774 C C . ILE A 1 100 ? 7.204 6.820 -15.702 1.00 80.12 100 ILE A C 1
ATOM 776 O O . ILE A 1 100 ? 6.241 7.260 -15.072 1.00 80.12 100 ILE A O 1
ATOM 780 N N . ASN A 1 101 ? 7.472 5.511 -15.746 1.00 77.12 101 ASN A N 1
ATOM 781 C CA . ASN A 1 101 ? 6.685 4.511 -15.022 1.00 77.12 101 ASN A CA 1
ATOM 782 C C . ASN A 1 101 ? 6.705 4.765 -13.504 1.00 77.12 101 ASN A C 1
ATOM 784 O O . ASN A 1 101 ? 5.657 4.744 -12.857 1.00 77.12 101 ASN A O 1
ATOM 788 N N . ALA A 1 102 ? 7.869 5.088 -12.932 1.00 81.44 102 ALA A N 1
ATOM 789 C CA . ALA A 1 102 ? 7.985 5.439 -11.519 1.00 81.44 102 ALA A CA 1
ATOM 790 C C . ALA A 1 102 ? 7.165 6.691 -11.158 1.00 81.44 102 ALA A C 1
ATOM 792 O O . ALA A 1 102 ? 6.486 6.693 -10.129 1.00 81.44 102 ALA A O 1
ATOM 793 N N . ILE A 1 103 ? 7.159 7.717 -12.019 1.00 84.81 103 ILE A N 1
ATOM 794 C CA . ILE A 1 103 ? 6.322 8.915 -11.845 1.00 84.81 103 ILE A CA 1
ATOM 795 C C . ILE A 1 103 ? 4.836 8.546 -11.881 1.00 84.81 103 ILE A C 1
ATOM 797 O O . ILE A 1 103 ? 4.097 8.905 -10.965 1.00 84.81 103 ILE A O 1
ATOM 801 N N . ILE A 1 104 ? 4.392 7.791 -12.891 1.00 79.00 104 ILE A N 1
ATOM 802 C CA . ILE A 1 104 ? 2.994 7.346 -13.003 1.00 79.00 104 ILE A CA 1
ATOM 803 C C . ILE A 1 104 ? 2.587 6.560 -11.750 1.00 79.00 104 ILE A C 1
ATOM 805 O O . ILE A 1 104 ? 1.540 6.829 -11.163 1.00 79.00 104 ILE A O 1
ATOM 809 N N . ASN A 1 105 ? 3.436 5.643 -11.284 1.00 77.94 105 ASN A N 1
ATOM 810 C CA . ASN A 1 105 ? 3.185 4.869 -10.074 1.00 77.94 105 ASN A CA 1
ATOM 811 C C . ASN A 1 105 ? 3.052 5.758 -8.827 1.00 77.94 105 ASN A C 1
ATOM 813 O O . ASN A 1 105 ? 2.143 5.563 -8.023 1.00 77.94 105 ASN A O 1
ATOM 817 N N . PHE A 1 106 ? 3.924 6.756 -8.677 1.00 84.81 106 PHE A N 1
ATOM 818 C CA . PHE A 1 106 ? 3.848 7.711 -7.574 1.00 84.81 106 PHE A CA 1
ATOM 819 C C . PHE A 1 106 ? 2.525 8.492 -7.585 1.00 84.81 106 PHE A C 1
ATOM 821 O O . PHE A 1 106 ? 1.866 8.597 -6.549 1.00 84.81 106 PHE A O 1
ATOM 828 N N . LEU A 1 107 ? 2.092 8.980 -8.755 1.00 86.81 107 LEU A N 1
ATOM 829 C CA . LEU A 1 107 ? 0.815 9.687 -8.894 1.00 86.81 107 LEU A CA 1
ATOM 830 C C . LEU A 1 107 ? -0.377 8.781 -8.559 1.00 86.81 107 LEU A C 1
ATOM 832 O O . LEU A 1 107 ? -1.298 9.214 -7.866 1.00 86.81 107 LEU A O 1
ATOM 836 N N . LEU A 1 108 ? -0.359 7.523 -9.004 1.00 82.19 108 LEU A N 1
ATOM 837 C CA . LEU A 1 108 ? -1.423 6.563 -8.699 1.00 82.19 108 LEU A CA 1
ATOM 838 C C . LEU A 1 108 ? -1.512 6.276 -7.197 1.00 82.19 108 LEU A C 1
ATOM 840 O O . LEU A 1 108 ? -2.602 6.343 -6.631 1.00 82.19 108 LEU A O 1
ATOM 844 N N . ILE A 1 109 ? -0.379 6.031 -6.530 1.00 82.62 109 ILE A N 1
ATOM 845 C CA . ILE A 1 109 ? -0.332 5.838 -5.072 1.00 82.62 109 ILE A CA 1
ATOM 846 C C . ILE A 1 109 ? -0.891 7.073 -4.355 1.00 82.62 109 ILE A C 1
ATOM 848 O O . ILE A 1 109 ? -1.718 6.932 -3.453 1.00 82.62 109 ILE A O 1
ATOM 852 N N . ALA A 1 110 ? -0.499 8.278 -4.778 1.00 86.69 110 ALA A N 1
ATOM 853 C CA . ALA A 1 110 ? -0.991 9.523 -4.193 1.00 86.69 110 ALA A CA 1
ATOM 854 C C . ALA A 1 110 ? -2.518 9.670 -4.333 1.00 86.69 110 ALA A C 1
ATOM 856 O O . ALA A 1 110 ? -3.195 10.014 -3.361 1.00 86.69 110 ALA A O 1
ATOM 857 N N . ILE A 1 111 ? -3.077 9.352 -5.507 1.00 86.50 111 ILE A N 1
ATOM 858 C CA . ILE A 1 111 ? -4.528 9.384 -5.751 1.00 86.50 111 ILE A CA 1
ATOM 859 C C . ILE A 1 111 ? -5.251 8.353 -4.878 1.00 86.50 111 ILE A C 1
ATOM 861 O O . ILE A 1 111 ? -6.277 8.669 -4.274 1.00 86.50 111 ILE A O 1
ATOM 865 N N . VAL A 1 112 ? -4.721 7.134 -4.761 1.00 83.81 112 VAL A N 1
ATOM 866 C CA . VAL A 1 112 ? -5.316 6.085 -3.919 1.00 83.81 112 VAL A CA 1
ATOM 867 C C . VAL A 1 112 ? -5.300 6.486 -2.445 1.00 83.81 112 VAL A C 1
ATOM 869 O O . VAL A 1 112 ? -6.336 6.394 -1.785 1.00 83.81 112 VAL A O 1
ATOM 872 N N . LEU A 1 113 ? -4.170 6.987 -1.929 1.00 83.44 113 LEU A N 1
ATOM 873 C CA . LEU A 1 113 ? -4.081 7.499 -0.556 1.00 83.44 113 LEU A CA 1
ATOM 874 C C . LEU A 1 113 ? -5.105 8.605 -0.319 1.00 83.44 113 LEU A C 1
ATOM 876 O O . LEU A 1 113 ? -5.824 8.580 0.680 1.00 83.44 113 LEU A O 1
ATOM 880 N N . PHE A 1 114 ? -5.209 9.547 -1.255 1.00 86.62 114 PHE A N 1
ATOM 881 C CA . PHE A 1 114 ? -6.169 10.636 -1.172 1.00 86.62 114 PHE A CA 1
ATOM 882 C C . PHE A 1 114 ? -7.613 10.128 -1.101 1.00 86.62 114 PHE A C 1
ATOM 884 O O . PHE A 1 114 ? -8.383 10.583 -0.252 1.00 86.62 114 PHE A O 1
ATOM 891 N N . LEU A 1 115 ? -7.989 9.162 -1.945 1.00 87.69 115 LEU A N 1
ATOM 892 C CA . LEU A 1 115 ? -9.330 8.577 -1.929 1.00 87.69 115 LEU A CA 1
ATOM 893 C C . LEU A 1 115 ? -9.630 7.862 -0.609 1.00 87.69 115 LEU A C 1
ATOM 895 O O . LEU A 1 115 ? -10.727 8.031 -0.073 1.00 87.69 115 LEU A O 1
ATOM 899 N N . ILE A 1 116 ? -8.669 7.120 -0.052 1.00 84.38 116 ILE A N 1
ATOM 900 C CA . ILE A 1 116 ? -8.862 6.424 1.226 1.00 84.38 116 ILE A CA 1
ATOM 901 C C . ILE A 1 116 ? -9.007 7.427 2.373 1.00 84.38 116 ILE A C 1
ATOM 903 O O . ILE A 1 116 ? -9.953 7.328 3.152 1.00 84.38 116 ILE A O 1
ATOM 907 N N . ILE A 1 117 ? -8.139 8.439 2.451 1.00 85.69 117 ILE A N 1
ATOM 908 C CA . ILE A 1 117 ? -8.228 9.482 3.484 1.00 85.69 117 ILE A CA 1
ATOM 909 C C . ILE A 1 117 ? -9.561 10.235 3.359 1.00 85.69 117 ILE A C 1
ATOM 911 O O . ILE A 1 117 ? -10.246 10.461 4.356 1.00 85.69 117 ILE A O 1
ATOM 915 N N . LYS A 1 118 ? -9.998 10.548 2.133 1.00 87.69 118 LYS A N 1
ATOM 916 C CA . LYS A 1 118 ? -11.301 11.175 1.871 1.00 87.69 118 LYS A CA 1
ATOM 917 C C . LYS A 1 118 ? -12.476 10.294 2.304 1.00 87.69 118 LYS A C 1
ATOM 919 O O . LYS A 1 118 ? -13.440 10.811 2.870 1.00 87.69 118 LYS A O 1
ATOM 924 N N . ALA A 1 119 ? -12.407 8.985 2.070 1.00 89.25 119 ALA A N 1
ATOM 925 C CA . ALA A 1 119 ? -13.422 8.041 2.527 1.00 89.25 119 ALA A CA 1
ATOM 926 C C . ALA A 1 119 ? -13.475 7.972 4.061 1.00 89.25 119 ALA A C 1
ATOM 928 O O . ALA A 1 119 ? -14.559 8.054 4.638 1.00 89.25 119 ALA A O 1
ATOM 929 N N . LEU A 1 120 ? -12.317 7.913 4.725 1.00 87.81 120 LEU A N 1
ATOM 930 C CA . LEU A 1 120 ? -12.227 7.909 6.187 1.00 87.81 120 LEU A CA 1
ATOM 931 C C . LEU A 1 120 ? -12.802 9.192 6.798 1.00 87.81 120 LEU A C 1
ATOM 933 O O . LEU A 1 120 ? -13.627 9.108 7.707 1.00 87.81 120 LEU A O 1
ATOM 937 N N . MET A 1 121 ? -12.454 10.365 6.256 1.00 90.56 121 MET A N 1
ATOM 938 C CA . MET A 1 121 ? -13.017 11.646 6.702 1.00 90.56 121 MET A CA 1
ATOM 939 C C . MET A 1 121 ? -14.542 11.700 6.529 1.00 90.56 121 MET A C 1
ATOM 941 O O . MET A 1 121 ? -15.249 12.234 7.383 1.00 90.56 121 MET A O 1
ATOM 945 N N . ARG A 1 122 ? -15.082 11.107 5.456 1.00 90.31 122 ARG A N 1
ATOM 946 C CA . ARG A 1 122 ? -16.535 11.044 5.239 1.00 90.31 122 ARG A CA 1
ATOM 947 C C . ARG A 1 122 ? -17.238 10.130 6.242 1.00 90.31 122 ARG A C 1
ATOM 949 O O . ARG A 1 122 ? -18.294 10.497 6.749 1.00 90.31 122 ARG A O 1
ATOM 956 N N . VAL A 1 123 ? -16.651 8.975 6.557 1.00 90.12 123 VAL A N 1
ATOM 957 C CA . VAL A 1 123 ? -17.194 8.042 7.559 1.00 90.12 123 VAL A CA 1
ATOM 958 C C . VAL A 1 123 ? -17.149 8.645 8.964 1.00 90.12 123 VAL A C 1
ATOM 960 O O . VAL A 1 123 ? -18.107 8.486 9.719 1.00 90.12 123 VAL A O 1
ATOM 963 N N . GLN A 1 124 ? -16.071 9.349 9.322 1.00 86.19 12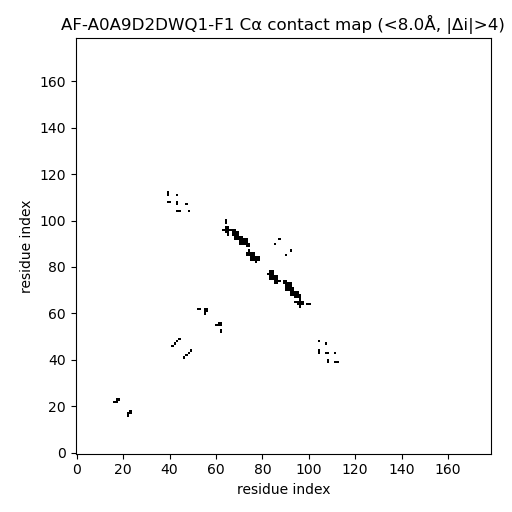4 GLN A N 1
ATOM 964 C CA . GLN A 1 124 ? -15.968 10.034 10.615 1.00 86.19 124 GLN A CA 1
ATOM 965 C C . GLN A 1 124 ? -17.045 11.111 10.762 1.00 86.19 124 GLN A C 1
ATOM 967 O O . GLN A 1 124 ? -17.798 11.073 11.729 1.00 86.19 124 GLN A O 1
ATOM 972 N N . LYS A 1 125 ? -17.226 11.960 9.744 1.00 85.88 125 LYS A N 1
ATOM 973 C CA . LYS A 1 125 ? -18.284 12.978 9.736 1.00 85.88 125 LYS A CA 1
ATOM 974 C C . LYS A 1 125 ? -19.683 12.384 9.961 1.00 85.88 125 LYS A C 1
ATOM 976 O O . LYS A 1 125 ? -20.436 12.888 10.785 1.00 85.88 125 LYS A O 1
ATOM 981 N N . MET A 1 126 ? -20.009 11.275 9.291 1.00 83.81 126 MET A N 1
ATOM 982 C CA . MET A 1 126 ? -21.297 10.592 9.490 1.00 83.81 126 MET A CA 1
ATOM 983 C C . MET A 1 126 ? -21.452 10.010 10.903 1.00 83.81 126 MET A C 1
ATOM 985 O O . MET A 1 126 ? -22.554 10.001 11.447 1.00 83.81 126 MET A O 1
ATOM 989 N N . LYS A 1 127 ? -20.366 9.515 11.512 1.00 82.50 127 LYS A N 1
ATOM 990 C CA . LYS A 1 127 ? -20.388 9.019 12.897 1.00 82.50 127 LYS A CA 1
ATOM 991 C C . LYS A 1 127 ? -20.610 10.141 13.907 1.00 82.50 127 LYS A C 1
ATOM 993 O O . LYS A 1 127 ? -21.326 9.919 14.881 1.00 82.50 127 LYS A O 1
ATOM 998 N N . ASP A 1 128 ? -20.019 11.308 13.685 1.00 86.81 128 ASP A N 1
ATOM 999 C CA . ASP A 1 128 ? -20.161 12.455 14.582 1.00 86.81 128 ASP A CA 1
ATOM 1000 C C . ASP A 1 128 ? -21.573 13.051 14.500 1.00 86.81 128 ASP A C 1
ATOM 1002 O O . ASP A 1 128 ? -22.198 13.292 15.531 1.00 86.81 128 ASP A O 1
ATOM 1006 N N . GLU A 1 129 ? -22.135 13.164 13.292 1.00 84.75 129 GLU A N 1
ATOM 1007 C CA . GLU A 1 129 ? -23.534 13.563 13.075 1.00 84.75 129 GLU A CA 1
ATOM 1008 C C . GLU A 1 129 ? -24.519 12.562 13.707 1.00 84.75 129 GLU A C 1
ATOM 1010 O O . GLU A 1 129 ? -25.476 12.960 14.371 1.00 84.75 129 GLU A O 1
ATOM 1015 N N . ALA A 1 130 ? -24.261 11.254 13.582 1.00 80.06 130 ALA A N 1
ATOM 1016 C CA . ALA A 1 130 ? -25.081 10.222 14.217 1.00 80.06 130 ALA A CA 1
ATOM 1017 C C . ALA A 1 130 ? -24.991 10.256 15.753 1.00 80.06 130 ALA A C 1
ATOM 1019 O O . ALA A 1 130 ? -25.999 10.070 16.433 1.00 80.06 130 ALA A O 1
ATOM 1020 N N . LYS A 1 131 ? -23.803 10.514 16.319 1.00 84.69 131 LYS A N 1
ATOM 1021 C CA . LYS A 1 131 ? -23.635 10.687 17.770 1.00 84.69 131 LYS A CA 1
ATOM 1022 C C . LYS A 1 131 ? -24.380 11.917 18.279 1.00 84.69 131 LYS A C 1
ATOM 1024 O O . LYS A 1 131 ? -25.099 11.795 19.266 1.00 84.69 131 LYS A O 1
ATOM 1029 N N . ALA A 1 132 ? -24.261 13.047 17.584 1.00 85.31 132 ALA A N 1
ATOM 1030 C CA . ALA A 1 132 ? -24.959 14.279 17.938 1.00 85.31 132 ALA A CA 1
ATOM 1031 C C . ALA A 1 132 ? -26.485 14.099 17.895 1.00 85.31 132 ALA A C 1
ATOM 1033 O O . ALA A 1 132 ? -27.172 14.486 18.836 1.00 85.31 132 ALA A O 1
ATOM 1034 N N . ALA A 1 133 ? -27.015 13.421 16.871 1.00 84.25 133 ALA A N 1
ATOM 1035 C CA . ALA A 1 133 ? -28.445 13.131 16.768 1.00 84.25 133 ALA A CA 1
ATOM 1036 C C . ALA A 1 133 ? -28.949 12.205 17.892 1.00 84.25 133 ALA A C 1
ATOM 1038 O O . ALA A 1 133 ? -30.041 12.408 18.418 1.00 84.25 133 ALA A O 1
ATOM 1039 N N . ILE A 1 134 ? -28.155 11.205 18.297 1.00 81.00 134 ILE A N 1
ATOM 1040 C CA . ILE A 1 134 ? -28.487 10.326 19.430 1.00 81.00 134 ILE A CA 1
ATOM 1041 C C . ILE A 1 134 ? -28.461 11.102 20.752 1.00 81.00 134 ILE A C 1
ATOM 1043 O O . ILE A 1 134 ? -29.302 10.866 21.616 1.00 81.00 134 ILE A O 1
ATOM 1047 N N . GLU A 1 135 ? -27.507 12.013 20.930 1.00 83.62 135 GLU A N 1
ATOM 1048 C CA . GLU A 1 135 ? -27.386 12.832 22.138 1.00 83.62 135 GLU A CA 1
ATOM 1049 C C . GLU A 1 135 ? -28.521 13.860 22.246 1.00 83.62 135 GLU A C 1
ATOM 1051 O O . GLU A 1 135 ? -29.120 14.017 23.311 1.00 83.62 135 GLU A O 1
ATOM 1056 N N . GLU A 1 136 ? -28.905 14.475 21.127 1.00 82.56 136 GLU A N 1
ATOM 1057 C CA . GLU A 1 136 ? -30.053 15.378 21.050 1.00 82.56 136 GLU A CA 1
ATOM 1058 C C . GLU A 1 136 ? -31.379 14.631 21.270 1.00 82.56 136 GLU A C 1
ATOM 1060 O O . GLU A 1 136 ? -32.249 15.105 22.002 1.00 82.56 136 GLU A O 1
ATOM 1065 N N . ALA A 1 137 ? -31.521 13.422 20.713 1.00 81.69 137 ALA A N 1
ATOM 1066 C CA . ALA A 1 137 ? -32.679 12.563 20.955 1.00 81.69 137 ALA A CA 1
ATOM 1067 C C . ALA A 1 137 ? -32.766 12.101 22.419 1.00 81.69 137 ALA A C 1
ATOM 1069 O O . ALA A 1 137 ? -33.861 12.045 22.977 1.00 81.69 137 ALA A O 1
ATOM 1070 N N . LYS A 1 138 ? -31.630 11.809 23.070 1.00 82.88 138 LYS A N 1
ATOM 1071 C CA . LYS A 1 138 ? -31.585 11.482 24.504 1.00 82.88 138 LYS A CA 1
ATOM 1072 C C . LYS A 1 138 ? -31.999 12.665 25.373 1.00 82.88 138 LYS A C 1
ATOM 1074 O O . LYS A 1 138 ? -32.827 12.469 26.255 1.00 82.88 138 LYS A O 1
ATOM 1079 N N . LYS A 1 139 ? -31.499 13.874 25.090 1.00 82.38 139 LYS A N 1
ATOM 1080 C CA . LYS A 1 139 ? -31.915 15.096 25.800 1.00 82.38 139 LYS A CA 1
ATOM 1081 C C . LYS A 1 139 ? -33.414 15.348 25.673 1.00 82.38 139 LYS A C 1
ATOM 1083 O O . LYS A 1 139 ? -34.083 15.514 26.685 1.00 82.38 139 LYS A O 1
ATOM 1088 N N . LYS A 1 140 ? -33.958 15.282 24.454 1.00 79.62 140 LYS A N 1
ATOM 1089 C CA . LYS A 1 140 ? -35.402 15.460 24.220 1.00 79.62 140 LYS A CA 1
ATOM 1090 C C . LYS A 1 140 ? -36.239 14.385 24.921 1.00 79.62 140 LYS A C 1
ATOM 1092 O O . LYS A 1 140 ? -37.289 14.696 25.468 1.00 79.62 140 LYS A O 1
ATOM 1097 N N . ALA A 1 141 ? -35.766 13.138 24.962 1.00 77.88 141 ALA A N 1
ATOM 1098 C CA . ALA A 1 141 ? -36.449 12.052 25.665 1.00 77.88 141 ALA A CA 1
ATOM 1099 C C . ALA A 1 141 ? -36.384 12.180 27.201 1.00 77.88 141 ALA A C 1
ATOM 1101 O O . ALA A 1 141 ? -37.317 11.763 27.889 1.00 77.88 141 ALA A O 1
ATOM 1102 N N . GLU A 1 142 ? -35.302 12.733 27.755 1.00 76.38 142 GLU A N 1
ATOM 1103 C CA . GLU A 1 142 ? -35.193 13.051 29.186 1.00 76.38 142 GLU A CA 1
ATOM 1104 C C . GLU A 1 142 ? -36.069 14.248 29.570 1.00 76.38 142 GLU A C 1
ATOM 1106 O O . GLU A 1 142 ? -36.759 14.181 30.587 1.00 76.38 142 GLU A O 1
ATOM 1111 N N . GLU A 1 143 ? -36.125 15.286 28.734 1.00 73.81 143 GLU A N 1
ATOM 1112 C CA . GLU A 1 143 ? -37.024 16.435 28.903 1.00 73.81 143 GLU A CA 1
ATOM 1113 C C . GLU A 1 143 ? -38.501 16.019 28.808 1.00 73.81 143 GLU A C 1
ATOM 1115 O O . GLU A 1 143 ? -39.304 16.405 29.655 1.00 73.81 143 GLU A O 1
ATOM 1120 N N . GLU A 1 144 ? -38.866 15.156 27.852 1.00 72.31 144 GLU A N 1
ATOM 1121 C CA . GLU A 1 144 ? -40.230 14.620 27.727 1.00 72.31 144 GLU A CA 1
ATOM 1122 C C . GLU A 1 144 ? -40.610 13.730 28.924 1.00 72.31 144 GLU A C 1
ATOM 1124 O O . GLU A 1 144 ? -41.741 13.781 29.413 1.00 72.31 144 GLU A O 1
ATOM 1129 N N . LYS A 1 145 ? -39.668 12.931 29.448 1.00 70.25 145 LYS A N 1
ATOM 1130 C CA . LYS A 1 145 ? -39.885 12.135 30.667 1.00 70.25 145 LYS A CA 1
ATOM 1131 C C . LYS A 1 145 ? -40.012 13.001 31.917 1.00 70.25 145 LYS A C 1
ATOM 1133 O O . LYS A 1 145 ? -40.836 12.681 32.769 1.00 70.25 145 LYS A O 1
ATOM 1138 N N . ALA A 1 146 ? -39.225 14.069 32.036 1.00 72.25 146 ALA A N 1
ATOM 1139 C CA . ALA A 1 146 ? -39.321 15.018 33.141 1.00 72.25 146 ALA A CA 1
ATOM 1140 C C . ALA A 1 146 ? -40.650 15.791 33.100 1.00 72.25 146 ALA A C 1
ATOM 1142 O O . ALA A 1 146 ? -41.312 15.915 34.127 1.00 72.25 146 ALA A O 1
ATOM 1143 N N . ALA A 1 147 ? -41.089 16.214 31.910 1.00 71.44 147 ALA A N 1
ATOM 1144 C CA . ALA A 1 147 ? -42.373 16.881 31.709 1.00 71.44 147 ALA A CA 1
ATOM 1145 C C . ALA A 1 147 ? -43.572 15.960 32.004 1.00 71.44 147 ALA A C 1
ATOM 1147 O O . ALA A 1 147 ? -44.528 16.389 32.645 1.00 71.44 147 ALA A O 1
ATOM 1148 N N . LYS A 1 148 ? -43.516 14.678 31.609 1.00 68.69 148 LYS A N 1
ATOM 1149 C CA . LYS A 1 148 ? -44.561 13.693 31.954 1.00 68.69 148 LYS A CA 1
ATOM 1150 C C . LYS A 1 148 ? -44.621 13.396 33.453 1.00 68.69 148 LYS A C 1
ATOM 1152 O O . LYS A 1 148 ? -45.717 13.298 33.993 1.00 68.69 148 LYS A O 1
ATOM 1157 N N . LYS A 1 149 ? -43.470 13.316 34.131 1.00 61.72 149 LYS A N 1
ATOM 1158 C CA . LYS A 1 149 ? -43.409 13.156 35.593 1.00 61.72 149 LYS A CA 1
ATOM 1159 C C . LYS A 1 149 ? -44.010 14.349 36.338 1.00 61.72 149 LYS A C 1
ATOM 1161 O O . LYS A 1 149 ? -44.761 14.142 37.280 1.00 61.72 149 LYS A O 1
ATOM 1166 N N . ALA A 1 150 ? -43.711 15.573 35.898 1.00 60.16 150 ALA A N 1
ATOM 1167 C CA . ALA A 1 150 ? -44.282 16.787 36.480 1.00 60.16 150 ALA A CA 1
ATOM 1168 C C . ALA A 1 150 ? -45.804 16.881 36.248 1.00 60.16 150 ALA A C 1
ATOM 1170 O O . ALA A 1 150 ? -46.545 17.255 37.152 1.00 60.16 150 ALA A O 1
ATOM 1171 N N . ALA A 1 151 ? -46.287 16.462 35.073 1.00 59.38 151 ALA A N 1
ATOM 1172 C CA . ALA A 1 151 ? -47.718 16.415 34.776 1.00 59.38 151 ALA A CA 1
ATOM 1173 C C . ALA A 1 151 ? -48.474 15.351 35.603 1.00 59.38 151 ALA A C 1
ATOM 1175 O O . ALA A 1 151 ? -49.604 15.595 36.026 1.00 59.38 151 ALA A O 1
ATOM 1176 N N . GLU A 1 152 ? -47.873 14.189 35.885 1.00 58.62 152 GLU A N 1
ATOM 1177 C CA . GLU A 1 152 ? -48.446 13.194 36.812 1.00 58.62 152 GLU A CA 1
ATOM 1178 C C . GLU A 1 152 ? -48.520 13.715 38.261 1.00 58.62 152 GLU A C 1
ATOM 1180 O O . GLU A 1 152 ? -49.490 13.431 38.967 1.00 58.62 152 GLU A O 1
ATOM 1185 N N . GLU A 1 153 ? -47.552 14.529 38.692 1.00 54.06 153 GLU A N 1
ATOM 1186 C CA . GLU A 1 153 ? -47.527 15.152 40.024 1.00 54.06 153 GLU A CA 1
ATOM 1187 C C . GLU A 1 153 ? -48.605 16.249 40.178 1.00 54.06 153 GLU A C 1
ATOM 1189 O O . GLU A 1 153 ? -49.293 16.307 41.200 1.00 54.06 153 GLU A O 1
ATOM 1194 N N . GLU A 1 154 ? -48.847 17.056 39.138 1.00 52.78 154 GLU A N 1
ATOM 1195 C CA . GLU A 1 154 ? -49.933 18.053 39.121 1.00 52.78 154 GLU A CA 1
ATOM 1196 C C . GLU A 1 154 ? -51.332 17.421 39.008 1.00 52.78 154 GLU A C 1
ATOM 1198 O O . GLU A 1 154 ? -52.288 17.909 39.616 1.00 52.78 154 GLU A O 1
ATOM 1203 N N . THR A 1 155 ? -51.467 16.289 38.308 1.00 47.03 155 THR A N 1
ATOM 1204 C CA . THR A 1 155 ? -52.748 15.558 38.218 1.00 47.03 155 THR A CA 1
ATOM 1205 C C . THR A 1 155 ? -53.125 14.921 39.567 1.00 47.03 155 THR A C 1
ATOM 1207 O O . THR A 1 155 ? -54.301 14.886 39.937 1.00 47.03 155 THR A O 1
ATOM 1210 N N . SER A 1 156 ? -52.128 14.499 40.354 1.00 47.47 156 SER A N 1
ATOM 1211 C CA . SER A 1 156 ? -52.292 14.064 41.750 1.00 47.47 156 SER A CA 1
ATOM 1212 C C . SER A 1 156 ? -52.733 15.211 42.679 1.00 47.47 156 SER A C 1
ATOM 1214 O O . SER A 1 156 ? -53.550 15.001 43.577 1.00 47.47 156 SER A O 1
ATOM 1216 N N . ALA A 1 157 ? -52.257 16.441 42.451 1.00 50.12 157 ALA A N 1
ATOM 1217 C CA . ALA A 1 157 ? -52.662 17.615 43.230 1.00 50.12 157 ALA A CA 1
ATOM 1218 C C . ALA A 1 157 ? -54.086 18.106 42.888 1.00 50.12 157 ALA A C 1
ATOM 1220 O O . ALA A 1 157 ? -54.838 18.498 43.782 1.00 50.12 157 ALA A O 1
ATOM 1221 N N . ALA A 1 158 ? -54.500 18.032 41.618 1.00 46.31 158 ALA A N 1
ATOM 1222 C CA . ALA A 1 158 ? -55.846 18.424 41.188 1.00 46.31 158 ALA A CA 1
ATOM 1223 C C . ALA A 1 158 ? -56.956 17.505 41.743 1.00 46.31 158 ALA A C 1
ATOM 1225 O O . ALA A 1 158 ? -58.045 17.984 42.064 1.00 46.31 158 ALA A O 1
ATOM 1226 N N . ALA A 1 159 ? -56.680 16.210 41.946 1.00 43.56 159 ALA A N 1
ATOM 1227 C CA . ALA A 1 159 ? -57.631 15.277 42.561 1.00 43.56 159 ALA A CA 1
ATOM 1228 C C . ALA A 1 159 ? -57.955 15.616 44.033 1.00 43.56 159 ALA A C 1
ATOM 1230 O O . ALA A 1 159 ? -59.061 15.340 44.497 1.00 43.56 159 ALA A O 1
ATOM 1231 N N . ALA A 1 160 ? -57.041 16.272 44.759 1.00 45.75 160 ALA A N 1
ATOM 1232 C CA . ALA A 1 160 ? -57.284 16.734 46.129 1.00 45.75 160 ALA A CA 1
ATOM 1233 C C . ALA A 1 160 ? -58.130 18.025 46.197 1.00 45.75 160 ALA A C 1
ATOM 1235 O O . ALA A 1 160 ? -58.754 18.297 47.221 1.00 45.75 160 ALA A O 1
ATOM 1236 N N . GLY A 1 161 ? -58.182 18.812 45.114 1.00 43.53 161 GLY A N 1
ATOM 1237 C CA . GLY A 1 161 ? -58.888 20.099 45.067 1.00 43.53 161 GLY A CA 1
ATOM 1238 C C . GLY A 1 161 ? -60.368 20.026 44.674 1.00 43.53 161 GLY A C 1
ATOM 1239 O O . GLY A 1 161 ? -61.122 20.946 44.980 1.00 43.53 161 GLY A O 1
ATOM 1240 N N . VAL A 1 162 ? -60.819 18.942 44.032 1.00 41.72 162 VAL A N 1
ATOM 1241 C CA . VAL A 1 162 ? -62.211 18.820 43.540 1.00 41.72 162 VAL A CA 1
ATOM 1242 C C . VAL A 1 162 ? -63.173 18.230 44.591 1.00 41.72 162 VAL A C 1
ATOM 1244 O O . VAL A 1 162 ? -64.385 18.309 44.428 1.00 41.72 162 VAL A O 1
ATOM 1247 N N . SER A 1 163 ? -62.685 17.727 45.732 1.00 40.19 163 SER A N 1
ATOM 1248 C CA . SER A 1 163 ? -63.553 17.187 46.800 1.00 40.19 163 SER A CA 1
ATOM 1249 C C . SER A 1 163 ? -64.170 18.247 47.732 1.00 40.19 163 SER A C 1
ATOM 1251 O O . SER A 1 163 ? -64.969 17.887 48.595 1.00 40.19 163 SER A O 1
ATOM 1253 N N . ALA A 1 164 ? -63.818 19.531 47.613 1.00 43.75 164 ALA A N 1
ATOM 1254 C CA . ALA A 1 164 ? -64.236 20.551 48.586 1.00 43.75 164 ALA A CA 1
ATOM 1255 C C . ALA A 1 164 ? -65.413 21.444 48.144 1.00 43.75 164 ALA A C 1
ATOM 1257 O O . ALA A 1 164 ? -65.838 22.285 48.932 1.00 43.75 164 ALA A O 1
ATOM 1258 N N . ALA A 1 165 ? -65.946 21.296 46.923 1.00 40.84 165 ALA A N 1
ATOM 1259 C CA . ALA A 1 165 ? -66.893 22.275 46.372 1.00 40.84 165 ALA A CA 1
ATOM 1260 C C . ALA A 1 165 ? -68.341 21.795 46.146 1.00 40.84 165 ALA A C 1
ATOM 1262 O O . ALA A 1 165 ? -69.167 22.639 45.815 1.00 40.84 165 ALA A O 1
ATOM 1263 N N . ASP A 1 166 ? -68.695 20.516 46.340 1.00 35.59 166 ASP A N 1
ATOM 1264 C CA . ASP A 1 166 ? -70.045 20.042 45.961 1.00 35.59 166 ASP A CA 1
ATOM 1265 C C . ASP A 1 166 ? -70.663 18.971 46.885 1.00 35.59 166 ASP A C 1
ATOM 1267 O O . ASP A 1 166 ? -71.138 17.933 46.433 1.00 35.59 166 ASP A O 1
ATOM 1271 N N . ALA A 1 167 ? -70.651 19.188 48.208 1.00 36.91 167 ALA A N 1
ATOM 1272 C CA . ALA A 1 167 ? -71.385 18.311 49.137 1.00 36.91 167 ALA A CA 1
ATOM 1273 C C . ALA A 1 167 ? -71.920 18.996 50.413 1.00 36.91 167 ALA A C 1
ATOM 1275 O O . ALA A 1 167 ? -72.031 18.355 51.457 1.00 36.91 167 ALA A O 1
ATOM 1276 N N . THR A 1 168 ? -72.308 20.274 50.350 1.00 35.06 168 THR A N 1
ATOM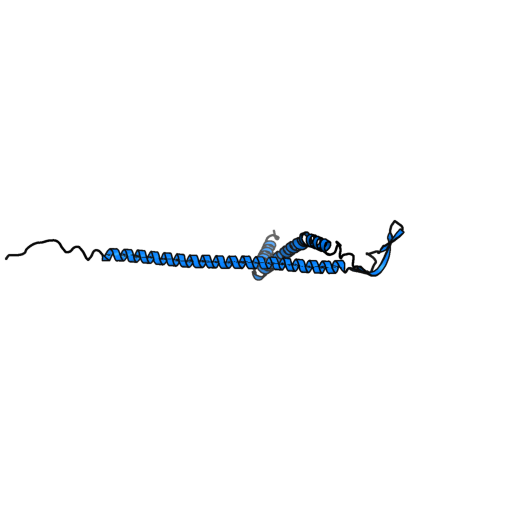 1277 C CA . THR A 1 168 ? -73.043 20.925 51.458 1.00 35.06 168 THR A CA 1
ATOM 1278 C C . THR A 1 168 ? -74.358 21.544 50.988 1.00 35.06 168 THR A C 1
ATOM 1280 O O . THR A 1 168 ? -74.655 22.705 51.253 1.00 35.06 168 THR A O 1
ATOM 1283 N N . ALA A 1 169 ? -75.175 20.757 50.283 1.00 42.16 169 ALA A N 1
ATOM 1284 C CA . ALA A 1 169 ? -76.562 21.113 49.982 1.00 42.16 169 ALA A CA 1
ATOM 1285 C C . ALA A 1 169 ? -77.480 19.874 49.945 1.00 42.16 169 ALA A C 1
ATOM 1287 O O . ALA A 1 169 ? -77.809 19.376 48.876 1.00 42.16 169 ALA A O 1
ATOM 1288 N N . ALA A 1 170 ? -77.859 19.383 51.135 1.00 33.47 170 ALA A N 1
ATOM 1289 C CA . ALA A 1 170 ? -79.066 18.599 51.491 1.00 33.47 170 ALA A CA 1
ATOM 1290 C C . ALA A 1 170 ? -78.812 17.964 52.882 1.00 33.47 170 ALA A C 1
ATOM 1292 O O . ALA A 1 170 ? -77.762 17.367 53.061 1.00 33.47 170 ALA A O 1
ATOM 1293 N N . ALA A 1 171 ? -79.644 17.968 53.928 1.00 38.78 171 ALA A N 1
ATOM 1294 C CA . ALA A 1 171 ? -80.980 18.482 54.247 1.00 38.78 171 ALA A CA 1
ATOM 1295 C C . ALA A 1 171 ? -81.153 18.370 55.815 1.00 38.78 171 ALA A C 1
ATOM 1297 O O . ALA A 1 171 ? -80.141 18.201 56.492 1.00 38.78 171 ALA A O 1
ATOM 1298 N N . PRO A 1 172 ? -82.343 18.491 56.449 1.00 54.84 172 PRO A N 1
ATOM 1299 C CA . PRO A 1 172 ? -82.699 19.531 57.433 1.00 54.84 172 PRO A CA 1
ATOM 1300 C C . PRO A 1 172 ? -82.896 19.036 58.892 1.00 54.84 172 PRO A C 1
ATOM 1302 O O . PRO A 1 172 ? -83.249 17.882 59.102 1.00 54.84 172 PRO A O 1
ATOM 1305 N N . ALA A 1 173 ? -82.784 19.912 59.904 1.00 39.09 173 ALA A N 1
ATOM 1306 C CA . ALA A 1 173 ? -83.452 19.720 61.206 1.00 39.09 173 ALA A CA 1
ATOM 1307 C C . ALA A 1 173 ? -83.525 21.022 62.035 1.00 39.09 173 ALA A C 1
ATOM 1309 O O . ALA A 1 173 ? -82.519 21.551 62.498 1.00 39.09 173 ALA A O 1
ATOM 1310 N N . ASP A 1 174 ? -84.759 21.501 62.154 1.00 52.91 174 ASP A N 1
ATOM 1311 C CA . ASP A 1 174 ? -85.386 22.375 63.157 1.00 52.91 174 ASP A CA 1
ATOM 1312 C C . ASP A 1 174 ? -84.667 22.543 64.520 1.00 52.91 174 ASP A C 1
ATOM 1314 O O . ASP A 1 174 ? -84.297 21.546 65.147 1.00 52.91 174 ASP A O 1
ATOM 1318 N N . PRO A 1 175 ? -84.572 23.786 65.041 1.00 47.25 175 PRO A N 1
ATOM 1319 C CA . PRO A 1 175 ? -84.729 23.967 66.478 1.00 47.25 175 PRO A CA 1
ATOM 1320 C C . PRO A 1 175 ? -85.642 25.158 66.833 1.00 47.25 175 PRO A C 1
ATOM 1322 O O . PRO A 1 175 ? -85.174 26.246 67.166 1.00 47.25 175 PRO A O 1
ATOM 1325 N N . GLU A 1 176 ? -86.954 24.941 66.879 1.00 47.34 176 GLU A N 1
ATOM 1326 C CA . GLU A 1 176 ? -87.861 25.678 67.762 1.00 47.34 176 GLU A CA 1
ATOM 1327 C C . GLU A 1 176 ? -88.275 24.820 68.973 1.00 47.34 176 GLU A C 1
ATOM 1329 O O . GLU A 1 176 ? -89.199 24.014 68.883 1.00 47.34 176 GLU A O 1
ATOM 1334 N N . LYS A 1 177 ? -87.640 25.057 70.137 1.00 42.97 177 LYS A N 1
ATOM 1335 C CA . LYS A 1 177 ? -88.260 25.330 71.464 1.00 42.97 177 LYS A CA 1
ATOM 1336 C C . LYS A 1 177 ? -87.384 24.910 72.658 1.00 42.97 177 LYS A C 1
ATOM 1338 O O . LYS A 1 177 ? -87.116 23.737 72.849 1.00 42.97 177 LYS A O 1
ATOM 1343 N N . LYS A 1 178 ? -87.098 25.928 73.483 1.00 44.41 178 LYS A N 1
ATOM 1344 C CA . LYS A 1 178 ? -87.252 26.032 74.951 1.00 44.41 178 LYS A CA 1
ATOM 1345 C C . LYS A 1 178 ? -86.740 24.917 75.889 1.00 44.41 178 LYS A C 1
ATOM 1347 O O . LYS A 1 178 ? -87.174 23.778 75.796 1.00 44.41 178 LYS A O 1
ATOM 1352 N N . GLU A 1 179 ? -86.076 25.439 76.931 1.00 40.72 179 GLU A N 1
ATOM 1353 C CA . GL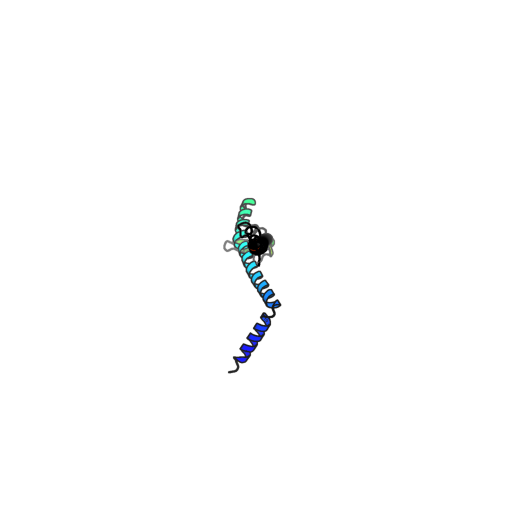U A 1 179 ? -85.705 24.891 78.257 1.00 40.72 179 GLU A CA 1
ATOM 1354 C C . GL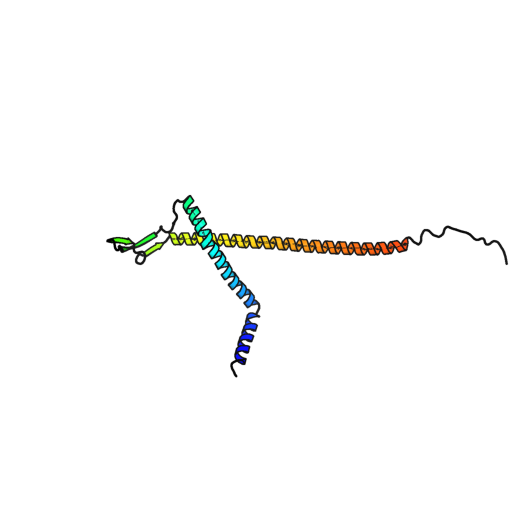U A 1 179 ? -84.295 24.311 78.399 1.00 40.72 179 GLU A C 1
ATOM 1356 O O . GLU A 1 179 ? -83.936 23.355 77.684 1.00 40.72 179 GLU A O 1
#

Secondary structure (DSSP, 8-state):
--TTHHHHHHHHHHHHHHTSHHHHHHHHHHHHHHHHHHHHHHHIIIIIHHHHHHHHHHHHS-S-GGG-EEEEE--EEEPTTS-EEE-TTTSEEEEHHHHHHHHHHHHHHHHHHHHHHHHHHHHHHHHHHHHHHHHHHHHHHHHHHHHHHHHHHHHHHHHHHGGGSS-------------

Organism: NCBI:txid2838604

Sequence (179 aa):
MANDKEKKGFWKEFKEFITRGNILDMAVGIIVGGAFTAIVNALCNNILKPIVNWILALILGTDSLSEVYTFLTTAYTTDETGAQVIDLANSIYIDWGTFINAIINFLLIAIVLFLIIKALMRVQKMKDEAKAAIEEAKKKAEEEKAAKKAAEEETSAAAAGVSAADATAAAPADPEKKE

Nearest PDB structures (foldseek):
  5knb-assembly1_G  TM=2.841E-01  e=2.588E+00  Enterococcus hirae ATCC 9790